Protein AF-A0A7J7LZJ9-F1 (afdb_monomer)

Foldseek 3Di:
DDDDDDDDDDDDDDDDDPPPPPVLVVVVVLPPDPPAPEDEDAEEEDDDDDDDDDDDDDDDDPPPDPADPVNLVVVPFDSYKYWYQWYDEQLAIAGACVSCVVPPFHFQKKKFKDWDFDAVDPPRPDTDTDIDIKIWGFHIWMWTHSPVDIFIKTQTFIWDPPDDVGQWDADPVVRWIKGQHVRTDDPPDSPPDRMDTPNRIFIWGWAADPVHRRMTTTHGDDRNPPPPVVQWPWFFAAQVQDTDDAWDKHFIWTQHDHPPDDDADVPPRVVVCVVQDVSHPNTGTPQWIWTAHNSRDIDTPGGVDQWDADPNDIDHPD

InterPro domains:
  IPR025312 Domain of unknown function DUF4216 [PF13952] (142-218)
  IPR042099 ANL, N-terminal domain [G3DSA:3.40.50.12780] (200-305)

Sequence (318 aa):
MVFSRGSKDTTVDAHIENPNEPFITQHDDVLRPRTIDLVDDTFGYMQPEGHNKGTQEDGPYFDNSGMSTVKKLVDGPSFKATSYKAYRVNGFFFCTEDSESSKITKNSGVKMKVMTNFVASARDQNPREAEIIYYGVAKEIIELDYYDFHQTVFYCDWVRVKDKVNGCTFDVEAYLTFVNLEKLMRNSKVDDEPYCLASQASQVLYCQDPTRTDWSVVIDAPKRLDKDIDAVLLIIVDEKGNEIEGECSGYLCIKYSWPGTFHTLYGDHERYDTTYFKPFPGYYFSSDGYSRDKDGYYWLTGRVEDVINVSGHRIGTT

Organism: NCBI:txid39325

pLDDT: mean 71.83, std 21.87, range [20.14, 95.69]

Solvent-accessible surface area (backbone atoms only — not comparable to full-atom values): 19310 Å² total; per-residue (Å²): 137,90,82,86,88,88,87,84,84,89,87,90,81,92,75,84,82,69,92,82,63,74,60,61,66,51,51,51,59,70,73,41,87,77,74,56,61,69,48,86,42,78,67,45,74,65,76,77,88,69,79,85,78,88,77,90,87,84,81,92,72,81,83,83,68,97,65,52,70,69,57,47,62,71,74,43,58,52,71,46,36,40,37,32,45,25,39,36,38,90,22,32,68,38,29,18,45,75,79,33,70,91,49,91,72,65,44,19,28,34,32,39,78,44,83,42,72,46,49,95,41,102,82,48,89,70,62,41,79,44,81,46,76,46,47,30,36,27,60,42,34,40,36,36,33,51,88,86,52,74,50,49,33,30,38,33,50,33,40,31,80,80,62,101,83,50,20,54,53,74,43,81,90,79,72,41,43,34,35,18,83,86,39,46,54,63,81,83,43,92,85,49,77,44,66,43,51,44,91,60,46,41,46,26,33,74,45,71,34,91,90,42,80,69,31,19,38,59,39,77,51,75,70,44,70,63,87,62,56,70,47,54,40,73,44,40,20,49,100,86,55,49,77,61,76,74,59,43,72,32,39,34,28,32,61,47,82,46,97,85,62,82,92,62,42,91,98,37,52,66,58,38,45,55,68,30,29,60,84,35,78,81,27,43,47,73,56,30,29,32,32,30,42,87,87,70,50,76,41,81,74,43,59,75,52,76,48,47,74,58,98,84,43,81,41,67,81,118

Secondary structure (DSSP, 8-state):
------------------TT-TTHHHHHHHHS-S--EEEEES-EEPPP--------------------HHHHHHH---SEEEEESEEEETTEEEE-TGGGTT-SS---EEEEEEEEEE-SSTT---PEEEEEEEEEEEEEEEEEE-SS-EEEEEEEEEBP-SSSS-SEEEETTTTEEEE-TTSBPPTTSTT---EEEGGGEEEEEEEEETTEEEEEEEEEPP-PPTTTGGGS-EEEE-TTS-B--SSEEEEEEE-S--TT-----TT-HHHHHHHHTSSSTTSEEEEEEEEE-TT--EEEEEESSSEEEETTEEEE--

Nearest PDB structures (foldseek):
  5jrh-assembly1_A  TM=9.806E-01  e=2.511E-09  Salmonella enterica subsp. enterica serovar Typhimurium str. LT2
  2p2b-assembly2_B  TM=9.768E-01  e=2.377E-09  Salmonella enterica subsp. e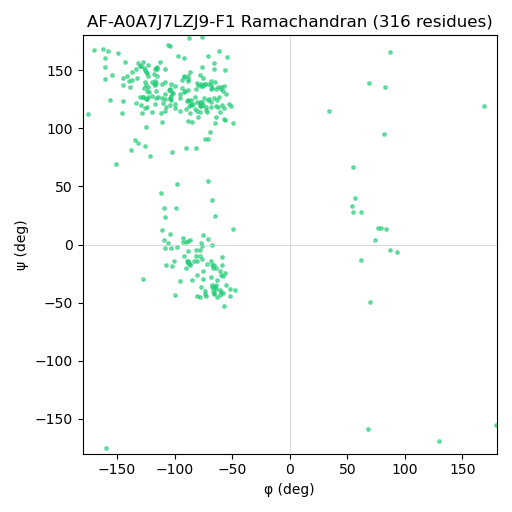nterica serovar Typhimurium
  2p2j-assembly1_A  TM=9.687E-01  e=2.511E-09  Salmonella enterica subsp. enterica serovar Typhimurium
  1pg3-assembly2_B  TM=9.770E-01  e=3.302E-09  Salmonella enterica
  2p20-assembly1_A  TM=9.656E-01  e=3.488E-09  Salmonella enterica subsp. enterica serovar Typhimurium

Structure (mmCIF, N/CA/C/O backbone):
data_AF-A0A7J7LZJ9-F1
#
_entry.id   AF-A0A7J7LZJ9-F1
#
loop_
_atom_site.group_PDB
_atom_site.id
_atom_site.type_symbol
_atom_site.label_atom_id
_atom_site.label_alt_id
_atom_site.label_comp_id
_atom_site.label_asym_id
_atom_site.label_entity_id
_atom_site.label_seq_id
_atom_site.pdbx_PDB_ins_code
_atom_site.Cartn_x
_atom_site.Cartn_y
_atom_site.Cartn_z
_atom_site.occupancy
_atom_site.B_iso_or_equiv
_atom_site.auth_seq_id
_atom_site.auth_comp_id
_atom_site.auth_asym_id
_atom_site.auth_atom_id
_atom_site.pdbx_PDB_model_num
ATOM 1 N N . MET A 1 1 ? 17.829 6.546 -40.558 1.00 22.25 1 MET A N 1
ATOM 2 C CA . MET A 1 1 ? 18.386 7.854 -40.973 1.00 22.25 1 MET A CA 1
ATOM 3 C C . MET A 1 1 ? 18.841 8.560 -39.704 1.00 22.25 1 MET A C 1
ATOM 5 O O . MET A 1 1 ? 18.003 8.811 -38.851 1.00 22.25 1 MET A O 1
ATOM 9 N N . VAL A 1 2 ? 20.149 8.756 -39.521 1.00 21.03 2 VAL A N 1
ATOM 10 C CA . VAL A 1 2 ? 20.722 9.435 -38.343 1.00 21.03 2 VAL A CA 1
ATOM 11 C C . VAL A 1 2 ? 20.612 10.944 -38.530 1.00 21.03 2 VAL A C 1
ATOM 13 O O . VAL A 1 2 ? 20.956 11.439 -39.599 1.00 21.03 2 VAL A O 1
ATOM 16 N N . PHE A 1 3 ? 20.254 11.665 -37.467 1.00 20.14 3 PHE A N 1
ATOM 17 C CA . PHE A 1 3 ? 20.758 13.017 -37.241 1.00 20.14 3 PHE A CA 1
ATOM 18 C C . PHE A 1 3 ? 21.208 13.157 -35.788 1.00 20.14 3 PHE A C 1
ATOM 20 O O . PHE A 1 3 ? 20.434 12.955 -34.857 1.00 20.14 3 PHE A O 1
ATOM 27 N N . SER A 1 4 ? 22.481 13.509 -35.623 1.00 23.80 4 SER A N 1
ATOM 28 C CA . SER A 1 4 ? 23.063 14.047 -34.400 1.00 23.80 4 SER A CA 1
ATOM 29 C C . SER A 1 4 ? 23.119 15.577 -34.491 1.00 23.80 4 SER A C 1
ATOM 31 O O . SER A 1 4 ? 23.105 16.153 -35.582 1.00 23.80 4 SER A O 1
ATOM 33 N N . ARG A 1 5 ? 23.267 16.248 -33.345 1.00 22.95 5 ARG A N 1
ATOM 34 C CA . ARG A 1 5 ? 23.872 17.585 -33.270 1.00 22.95 5 ARG A CA 1
ATOM 35 C C . ARG A 1 5 ? 24.964 17.521 -32.205 1.00 22.95 5 ARG A C 1
ATOM 37 O O . ARG A 1 5 ? 24.672 17.243 -31.049 1.00 22.95 5 ARG A O 1
ATOM 44 N N . GLY A 1 6 ? 26.219 17.666 -32.630 1.00 24.19 6 GLY A N 1
ATOM 45 C CA . GLY A 1 6 ? 27.401 17.399 -31.809 1.00 24.19 6 GLY A CA 1
ATOM 46 C C . GLY A 1 6 ? 28.133 18.634 -31.283 1.00 24.19 6 GLY A C 1
ATOM 47 O O . GLY A 1 6 ? 27.870 19.759 -31.702 1.00 24.19 6 GLY A O 1
ATOM 48 N N . SER A 1 7 ? 29.084 18.358 -30.384 1.00 24.98 7 SER A N 1
ATOM 49 C CA . SER A 1 7 ? 30.377 19.028 -30.122 1.00 24.98 7 SER A CA 1
ATOM 50 C C . SER A 1 7 ? 30.889 18.443 -28.791 1.00 24.98 7 SER A C 1
ATOM 52 O O . SER A 1 7 ? 30.190 18.595 -27.799 1.00 24.98 7 SER A O 1
ATOM 54 N N . LYS A 1 8 ? 32.032 17.767 -28.629 1.00 27.67 8 LYS A N 1
ATOM 55 C CA . LYS A 1 8 ? 33.282 17.612 -29.393 1.00 27.67 8 LYS A CA 1
ATOM 56 C C . LYS A 1 8 ? 34.013 16.334 -28.915 1.00 27.67 8 LYS A C 1
ATOM 58 O O . LYS A 1 8 ? 33.788 15.897 -27.793 1.00 27.67 8 LYS A O 1
ATOM 63 N N . ASP A 1 9 ? 34.916 15.857 -29.775 1.00 26.84 9 ASP A N 1
ATOM 64 C CA . ASP A 1 9 ? 36.075 14.970 -29.546 1.00 26.84 9 ASP A CA 1
ATOM 65 C C . ASP A 1 9 ? 35.884 13.433 -29.455 1.00 26.84 9 ASP A C 1
ATOM 67 O O . ASP A 1 9 ? 35.607 12.858 -28.410 1.00 26.84 9 ASP A O 1
ATOM 71 N N . THR A 1 10 ? 36.096 12.803 -30.631 1.00 27.39 10 THR A N 1
ATOM 72 C CA . THR A 1 10 ? 36.963 11.629 -30.948 1.00 27.39 10 THR A CA 1
ATOM 73 C C . THR A 1 10 ? 37.113 10.535 -29.883 1.00 27.39 10 THR A C 1
ATOM 75 O O . THR A 1 10 ? 37.709 10.785 -28.847 1.00 27.39 10 THR A O 1
ATOM 78 N N . THR A 1 11 ? 36.648 9.299 -30.091 1.00 25.00 11 THR A N 1
ATOM 79 C CA . THR A 1 11 ? 37.151 8.275 -31.046 1.00 25.00 11 THR A CA 1
ATOM 80 C C . THR A 1 11 ? 36.080 7.212 -31.328 1.00 25.00 11 THR A C 1
ATOM 82 O O . THR A 1 11 ? 35.220 6.954 -30.492 1.00 25.00 11 THR A O 1
ATOM 85 N N . VAL A 1 12 ? 36.150 6.599 -32.512 1.00 25.89 12 VAL A N 1
ATOM 86 C CA . VAL A 1 12 ? 35.221 5.581 -33.029 1.00 25.89 12 VAL A CA 1
ATOM 87 C C . VAL A 1 12 ? 35.789 4.195 -32.734 1.00 25.89 12 VAL A C 1
ATOM 89 O O . VAL A 1 12 ? 36.920 3.939 -33.133 1.00 25.89 12 VAL A O 1
ATOM 92 N N . ASP A 1 13 ? 34.998 3.305 -32.137 1.00 24.34 13 ASP A N 1
ATOM 93 C CA . ASP A 1 13 ? 35.193 1.859 -32.265 1.00 24.34 13 ASP A CA 1
ATOM 94 C C . ASP A 1 13 ? 33.901 1.233 -32.790 1.00 24.34 13 ASP A C 1
ATOM 96 O O . ASP A 1 13 ? 32.807 1.449 -32.265 1.00 24.34 13 ASP A O 1
ATOM 100 N N . ALA A 1 14 ? 34.041 0.503 -33.895 1.00 28.38 14 ALA A N 1
ATOM 101 C CA . ALA A 1 14 ? 32.970 -0.216 -34.558 1.00 28.38 14 ALA A CA 1
ATOM 102 C C . ALA A 1 14 ? 32.682 -1.515 -33.799 1.00 28.38 14 ALA A C 1
ATOM 104 O O . ALA A 1 14 ? 33.560 -2.374 -33.674 1.00 28.38 14 ALA A O 1
ATOM 105 N N . HIS A 1 15 ? 31.443 -1.699 -33.346 1.00 26.98 15 HIS A N 1
ATOM 106 C CA . HIS A 1 15 ? 30.963 -3.007 -32.920 1.00 26.98 15 HIS A CA 1
ATOM 107 C C . HIS A 1 15 ? 29.693 -3.404 -33.660 1.00 26.98 15 HIS A C 1
ATOM 109 O O . HIS A 1 15 ? 28.821 -2.593 -33.951 1.00 26.98 15 HIS A O 1
ATOM 115 N N . ILE A 1 16 ? 29.719 -4.676 -34.048 1.00 27.19 16 ILE A N 1
ATOM 116 C CA . ILE A 1 16 ? 28.844 -5.371 -34.979 1.00 27.19 16 ILE A CA 1
ATOM 117 C C . ILE A 1 16 ? 27.405 -5.286 -34.470 1.00 27.19 16 ILE A C 1
ATOM 119 O O . ILE A 1 16 ? 27.114 -5.762 -33.375 1.00 27.19 16 ILE A O 1
ATOM 123 N N . GLU A 1 17 ? 26.520 -4.691 -35.273 1.00 30.53 17 GLU A N 1
ATOM 124 C CA . GLU A 1 17 ? 25.074 -4.745 -35.056 1.00 30.53 17 GLU A CA 1
ATOM 125 C C . GLU A 1 17 ? 24.637 -6.214 -35.008 1.00 30.53 17 GLU A C 1
ATOM 127 O O . GLU A 1 17 ? 24.803 -6.965 -35.972 1.00 30.53 17 GLU A O 1
ATOM 132 N N . ASN A 1 18 ? 24.103 -6.631 -33.861 1.00 34.25 18 ASN A N 1
ATOM 133 C CA . ASN A 1 18 ? 23.426 -7.909 -33.716 1.00 34.25 18 ASN A CA 1
ATOM 134 C C . ASN A 1 18 ? 22.062 -7.798 -34.434 1.00 34.25 18 ASN A C 1
ATOM 136 O O . ASN A 1 18 ? 21.230 -7.003 -34.000 1.00 34.25 18 ASN A O 1
ATOM 140 N N . PRO A 1 19 ? 21.782 -8.551 -35.515 1.00 34.66 19 PRO A N 1
ATOM 141 C CA . PRO A 1 19 ? 20.580 -8.352 -36.340 1.00 34.66 19 PRO A CA 1
ATOM 142 C C . PRO A 1 19 ? 19.254 -8.772 -35.678 1.00 34.66 19 PRO A C 1
ATOM 144 O O . PRO A 1 19 ? 18.215 -8.762 -36.333 1.00 34.66 19 PRO A O 1
ATOM 147 N N . ASN A 1 20 ? 19.280 -9.177 -34.405 1.00 36.97 20 ASN A N 1
ATOM 148 C CA . ASN A 1 20 ? 18.157 -9.805 -33.707 1.00 36.97 20 ASN A CA 1
ATOM 149 C C . ASN A 1 20 ? 17.421 -8.885 -32.717 1.00 36.97 20 ASN A C 1
ATOM 151 O O . ASN A 1 20 ? 16.541 -9.363 -32.007 1.00 36.97 20 ASN A O 1
ATOM 155 N N . GLU A 1 21 ? 17.711 -7.582 -32.687 1.00 44.31 21 GLU A N 1
ATOM 156 C CA . GLU A 1 21 ? 17.043 -6.632 -31.777 1.00 44.31 21 GLU A CA 1
ATOM 157 C C . GLU A 1 21 ? 16.122 -5.593 -32.468 1.00 44.31 21 GLU A C 1
ATOM 159 O O . GLU A 1 21 ? 16.150 -4.417 -32.110 1.00 44.31 21 GLU A O 1
ATOM 164 N N . PRO A 1 22 ? 15.265 -5.949 -33.451 1.00 35.78 22 PRO A N 1
ATOM 165 C CA . PRO A 1 22 ? 14.384 -4.966 -34.088 1.00 35.78 22 PRO A CA 1
ATOM 166 C C . PRO A 1 22 ? 13.148 -4.582 -33.249 1.00 35.78 22 PRO A C 1
ATOM 168 O O . PRO A 1 22 ? 12.448 -3.643 -33.618 1.00 35.78 22 PRO A O 1
ATOM 171 N N . PHE A 1 23 ? 12.858 -5.280 -32.143 1.00 38.12 23 PHE A N 1
ATOM 172 C CA . PHE A 1 23 ? 11.576 -5.146 -31.431 1.00 38.12 23 PHE A CA 1
ATOM 173 C C . PHE A 1 23 ? 11.596 -4.157 -30.257 1.00 38.12 23 PHE A C 1
ATOM 175 O O . PHE A 1 23 ? 10.589 -3.502 -30.003 1.00 38.12 23 PHE A O 1
ATOM 182 N N . ILE A 1 24 ? 12.731 -3.999 -29.568 1.00 36.62 24 ILE A N 1
ATOM 183 C CA . ILE A 1 24 ? 12.820 -3.141 -28.372 1.00 36.62 24 ILE A CA 1
ATOM 184 C C . ILE A 1 24 ? 12.772 -1.665 -28.771 1.00 36.62 24 ILE A C 1
ATOM 186 O O . ILE A 1 24 ? 11.990 -0.902 -28.219 1.00 36.62 24 ILE A O 1
ATOM 190 N N . THR A 1 25 ? 13.513 -1.272 -29.809 1.00 38.34 25 THR A N 1
ATOM 191 C CA . THR A 1 25 ? 13.520 0.106 -30.325 1.00 38.34 25 THR A CA 1
ATOM 192 C C . THR A 1 25 ? 12.152 0.538 -30.864 1.00 38.34 25 THR A C 1
ATOM 194 O O . THR A 1 25 ? 11.807 1.711 -30.780 1.00 38.34 25 THR A O 1
ATOM 197 N N . GLN A 1 26 ? 11.362 -0.404 -31.397 1.00 40.25 26 GLN A N 1
ATOM 198 C CA . GLN A 1 26 ? 9.985 -0.150 -31.836 1.00 40.25 26 GLN A CA 1
ATOM 199 C C . GLN A 1 26 ? 9.021 0.008 -30.654 1.00 40.25 26 GLN A C 1
ATOM 201 O O . GLN A 1 26 ? 8.176 0.896 -30.697 1.00 40.25 26 GLN A O 1
ATOM 206 N N . HIS A 1 27 ? 9.162 -0.797 -29.597 1.00 40.38 27 HIS A N 1
ATOM 207 C CA . HIS A 1 27 ? 8.361 -0.672 -28.374 1.00 40.38 27 HIS A CA 1
ATOM 208 C C . HIS A 1 27 ? 8.661 0.643 -27.633 1.00 40.38 27 HIS A C 1
ATOM 210 O O . HIS A 1 27 ? 7.743 1.368 -27.254 1.00 40.38 27 HIS A O 1
ATOM 216 N N . ASP A 1 28 ? 9.941 1.013 -27.539 1.00 42.19 28 ASP A N 1
ATOM 217 C CA . ASP A 1 28 ? 10.402 2.304 -27.020 1.00 42.19 28 ASP A CA 1
ATOM 218 C C . ASP A 1 28 ? 9.811 3.485 -27.800 1.00 42.19 28 ASP A C 1
ATOM 220 O O . ASP A 1 28 ? 9.415 4.479 -27.204 1.00 42.19 28 ASP A O 1
ATOM 224 N N . ASP A 1 29 ? 9.734 3.407 -29.131 1.00 45.03 29 ASP A N 1
ATOM 225 C CA . ASP A 1 29 ? 9.182 4.483 -29.964 1.00 45.03 29 ASP A CA 1
ATOM 226 C C . ASP A 1 29 ? 7.641 4.570 -29.914 1.00 45.03 29 ASP A C 1
ATOM 228 O O . ASP A 1 29 ? 7.098 5.645 -30.173 1.00 45.03 29 ASP A O 1
ATOM 232 N N . VAL A 1 30 ? 6.946 3.480 -29.559 1.00 43.09 30 VAL A N 1
ATOM 233 C CA . VAL A 1 30 ? 5.492 3.450 -29.290 1.00 43.09 30 VAL A CA 1
ATOM 234 C C . VAL A 1 30 ? 5.168 4.025 -27.906 1.00 43.09 30 VAL A C 1
ATOM 236 O O . VAL A 1 30 ? 4.166 4.720 -27.755 1.00 43.09 30 VAL A O 1
ATOM 239 N N . LEU A 1 31 ? 6.021 3.775 -26.908 1.00 42.84 31 LEU A N 1
ATOM 240 C CA . LEU A 1 31 ? 5.866 4.303 -25.546 1.00 42.84 31 LEU A CA 1
ATOM 241 C C . LEU A 1 31 ? 6.484 5.698 -25.359 1.00 42.84 31 LEU A C 1
ATOM 243 O O . LEU A 1 31 ? 6.142 6.408 -24.412 1.00 42.84 31 LEU A O 1
ATOM 247 N N . ARG A 1 32 ? 7.368 6.138 -26.264 1.00 42.34 32 ARG A N 1
ATOM 248 C CA . ARG A 1 32 ? 7.861 7.520 -26.297 1.00 42.34 32 ARG A CA 1
ATOM 249 C C . ARG A 1 32 ? 6.748 8.464 -26.750 1.00 42.34 32 ARG A C 1
ATOM 251 O O . ARG A 1 32 ? 6.056 8.188 -27.729 1.00 42.34 32 ARG A O 1
ATOM 258 N N . PRO A 1 33 ? 6.614 9.639 -26.116 1.00 35.81 33 PRO A N 1
ATOM 259 C CA . PRO A 1 33 ? 5.505 10.546 -26.360 1.00 35.81 33 PRO A CA 1
ATOM 260 C C . PRO A 1 33 ? 5.634 11.197 -27.742 1.00 35.81 33 PRO A C 1
ATOM 262 O O . PRO A 1 33 ? 6.227 12.264 -27.907 1.00 35.81 33 PRO A O 1
ATOM 265 N N . ARG A 1 34 ? 5.040 10.575 -28.761 1.00 35.69 34 ARG A N 1
ATOM 266 C CA . ARG A 1 34 ? 4.575 11.275 -29.961 1.00 35.69 34 ARG A CA 1
ATOM 267 C C . ARG A 1 34 ? 3.068 11.431 -29.844 1.00 35.69 34 ARG A C 1
ATOM 269 O O . ARG A 1 34 ? 2.302 10.672 -30.414 1.00 35.69 34 ARG A O 1
ATOM 276 N N . THR A 1 35 ? 2.703 12.432 -29.045 1.00 37.81 35 THR A N 1
ATOM 277 C CA . THR A 1 35 ? 1.339 12.929 -28.832 1.00 37.81 35 THR A CA 1
ATOM 278 C C . THR A 1 35 ? 0.359 11.836 -28.402 1.00 37.81 35 THR A C 1
ATOM 280 O O . THR A 1 35 ? -0.564 11.489 -29.130 1.00 37.81 35 THR A O 1
ATOM 283 N N . ILE A 1 36 ? 0.581 11.298 -27.201 1.00 40.97 36 ILE A N 1
ATOM 284 C CA . ILE A 1 36 ? -0.439 10.540 -26.473 1.00 40.97 36 ILE A CA 1
ATOM 285 C C . ILE A 1 36 ? -1.421 11.564 -25.896 1.00 40.97 36 ILE A C 1
ATOM 287 O O . ILE A 1 36 ? -1.009 12.462 -25.156 1.00 40.97 36 ILE A O 1
ATOM 291 N N . ASP A 1 37 ? -2.703 11.442 -26.236 1.00 40.47 37 ASP A N 1
ATOM 292 C CA . ASP A 1 37 ? -3.765 12.203 -25.576 1.00 40.47 37 ASP A CA 1
ATOM 293 C C . ASP A 1 37 ? -3.987 11.599 -24.184 1.00 40.47 37 ASP A C 1
ATOM 295 O O . ASP A 1 37 ? -4.746 10.644 -24.019 1.00 40.47 37 ASP A O 1
ATOM 299 N N . LEU A 1 38 ? -3.266 12.125 -23.192 1.00 39.78 38 LEU A N 1
ATOM 300 C CA . LEU A 1 38 ? -3.391 11.707 -21.799 1.00 39.78 38 LEU A CA 1
ATOM 301 C C . LEU A 1 38 ? -4.670 12.286 -21.195 1.00 39.78 38 LEU A C 1
ATOM 303 O O . LEU A 1 38 ? -4.835 13.505 -21.095 1.00 39.78 38 LEU A O 1
ATOM 307 N N . VAL A 1 39 ? -5.554 11.400 -20.749 1.00 49.38 39 VAL A N 1
ATOM 308 C CA . VAL A 1 39 ? -6.654 11.752 -19.850 1.00 49.38 39 VAL A CA 1
ATOM 309 C C . VAL A 1 39 ? -6.179 11.452 -18.427 1.00 49.38 39 VAL A C 1
ATOM 311 O O . VAL A 1 39 ? -5.868 10.307 -18.106 1.00 49.38 39 VAL A O 1
ATOM 314 N N . ASP A 1 40 ? -6.049 12.494 -17.600 1.00 44.50 40 ASP A N 1
ATOM 315 C CA . ASP A 1 40 ? -5.670 12.376 -16.184 1.00 44.50 40 ASP A CA 1
ATOM 316 C C . ASP A 1 40 ? -6.909 11.958 -15.391 1.00 44.50 40 ASP A C 1
ATOM 318 O O . ASP A 1 40 ? -7.853 12.742 -15.252 1.00 44.50 40 ASP A O 1
ATOM 322 N N . ASP A 1 41 ? -6.911 10.718 -14.904 1.00 50.41 41 ASP A N 1
ATOM 323 C CA . ASP A 1 41 ? -7.962 10.196 -14.043 1.00 50.41 41 ASP A CA 1
ATOM 324 C C . ASP A 1 41 ? -7.373 9.859 -12.669 1.00 50.41 41 ASP A C 1
ATOM 326 O O . ASP A 1 41 ? -6.305 9.250 -12.531 1.00 50.41 41 ASP A O 1
ATOM 330 N N . THR A 1 42 ? -8.041 10.303 -11.607 1.00 56.06 42 THR A N 1
ATOM 331 C CA . THR A 1 42 ? -7.445 10.305 -10.262 1.00 56.06 42 THR A CA 1
ATOM 332 C C . THR A 1 42 ? -7.307 8.910 -9.648 1.00 56.06 42 THR A C 1
ATOM 334 O O . THR A 1 42 ? -6.550 8.753 -8.688 1.00 56.06 42 THR A O 1
ATOM 337 N N . PHE A 1 43 ? -8.003 7.897 -10.177 1.00 50.91 43 PHE A N 1
ATOM 338 C CA . PHE A 1 43 ? -8.041 6.564 -9.576 1.00 50.91 43 PHE A CA 1
ATOM 339 C C . PHE A 1 43 ? -8.379 5.456 -10.587 1.00 50.91 43 PHE A C 1
ATOM 341 O O . PHE A 1 43 ? -9.435 5.496 -11.212 1.00 50.91 43 PHE A O 1
ATOM 348 N N . GLY A 1 44 ? -7.518 4.438 -10.704 1.00 52.94 44 GLY A N 1
ATOM 349 C CA . GLY A 1 44 ? -7.733 3.266 -11.567 1.00 52.94 44 GLY A CA 1
ATOM 350 C C . GLY A 1 44 ? -7.884 1.948 -10.795 1.00 52.94 44 GLY A C 1
ATOM 351 O O . GLY A 1 44 ? -7.363 1.789 -9.685 1.00 52.94 44 GLY A O 1
ATOM 352 N N . TYR A 1 45 ? -8.607 0.982 -11.371 1.00 57.94 45 TYR A N 1
ATOM 353 C CA . TYR A 1 45 ? -8.881 -0.318 -10.746 1.00 57.94 45 TYR A CA 1
ATOM 354 C C . TYR A 1 45 ? -8.921 -1.457 -11.782 1.00 57.94 45 TYR A C 1
ATOM 356 O O . TYR A 1 45 ? -9.760 -1.433 -12.682 1.00 57.94 45 TYR A O 1
ATOM 364 N N . MET A 1 46 ? -8.090 -2.495 -11.615 1.00 50.88 46 MET A N 1
ATOM 365 C CA . MET A 1 46 ? -8.144 -3.705 -12.454 1.00 50.88 46 MET A CA 1
ATOM 366 C C . MET A 1 46 ? -9.205 -4.682 -11.928 1.00 50.88 46 MET A C 1
ATOM 368 O O . MET A 1 46 ? -9.117 -5.152 -10.794 1.00 50.88 46 MET A O 1
ATOM 372 N N . GLN A 1 47 ? -10.211 -5.034 -12.734 1.00 45.81 47 GLN A N 1
ATOM 373 C CA . GLN A 1 47 ? -11.169 -6.075 -12.346 1.00 45.81 47 GLN A CA 1
ATOM 374 C C . GLN A 1 47 ? -10.558 -7.479 -12.507 1.00 45.81 47 GLN A C 1
ATOM 376 O O . GLN A 1 47 ? -9.948 -7.738 -13.540 1.00 45.81 47 GLN A O 1
ATOM 381 N N . PRO A 1 48 ? -10.744 -8.406 -11.543 1.00 38.59 48 PRO A N 1
ATOM 382 C CA . PRO A 1 48 ? -10.398 -9.809 -11.752 1.00 38.59 48 PRO A CA 1
ATOM 383 C C . PRO A 1 48 ? -11.204 -10.352 -12.931 1.00 38.59 48 PRO A C 1
ATOM 385 O O . PRO A 1 48 ? -12.414 -10.118 -12.985 1.00 38.59 48 PRO A O 1
ATOM 388 N N . GLU A 1 49 ? -10.559 -11.065 -13.855 1.00 35.94 49 GLU A N 1
ATOM 389 C CA . GLU A 1 49 ? -11.242 -11.672 -14.998 1.00 35.94 49 GLU A CA 1
ATOM 390 C C . GLU A 1 49 ? -12.380 -12.586 -14.517 1.00 35.94 49 GLU A C 1
ATOM 392 O O . GLU A 1 49 ? -12.174 -13.667 -13.956 1.00 35.94 49 GLU A O 1
ATOM 397 N N . GLY A 1 50 ? -13.613 -12.120 -14.707 1.00 28.27 50 GLY A N 1
ATOM 398 C CA . GLY A 1 50 ? -14.806 -12.902 -14.447 1.00 28.27 50 GLY A CA 1
ATOM 399 C C . GLY A 1 50 ? -14.916 -14.013 -15.481 1.00 28.27 50 GLY A C 1
ATOM 400 O O . GLY A 1 50 ? -14.951 -13.756 -16.681 1.00 28.27 50 GLY A O 1
ATOM 401 N N . HIS A 1 51 ? -15.019 -15.256 -15.013 1.00 30.83 51 HIS A N 1
ATOM 402 C CA . HIS A 1 51 ? -15.503 -16.360 -15.835 1.00 30.83 51 HIS A CA 1
ATOM 403 C C . HIS A 1 51 ? -16.836 -15.956 -16.479 1.00 30.83 51 HIS A C 1
ATOM 405 O O . HIS A 1 51 ? -17.807 -15.684 -15.769 1.00 30.83 51 HIS A O 1
ATOM 411 N N . ASN A 1 52 ? -16.873 -15.938 -17.814 1.00 29.06 52 ASN A N 1
ATOM 412 C CA . ASN A 1 52 ? -18.074 -15.699 -18.610 1.00 29.06 52 ASN A CA 1
ATOM 413 C C . ASN A 1 52 ? -19.226 -16.598 -18.127 1.00 29.06 52 ASN A C 1
ATOM 415 O O . ASN A 1 52 ? -19.258 -17.798 -18.407 1.00 29.06 52 ASN A O 1
ATOM 419 N N . LYS A 1 53 ? -20.194 -16.018 -17.409 1.00 29.59 53 LYS A N 1
ATOM 420 C CA . LYS A 1 53 ? -21.514 -16.623 -17.220 1.00 29.59 53 LYS A CA 1
ATOM 421 C C . LYS A 1 53 ? -22.328 -16.319 -18.470 1.00 29.59 53 LYS A C 1
ATOM 423 O O . LYS A 1 53 ? -22.595 -15.163 -18.773 1.00 29.59 53 LYS A O 1
ATOM 428 N N . GLY A 1 54 ? -22.678 -17.372 -19.201 1.00 33.47 54 GLY A N 1
ATOM 429 C CA . GLY A 1 54 ? -23.490 -17.269 -20.402 1.00 33.47 54 GLY A CA 1
ATOM 430 C C . GLY A 1 54 ? -24.908 -16.781 -20.120 1.00 33.47 54 GLY A C 1
ATOM 431 O O . GLY A 1 54 ? -25.557 -17.252 -19.188 1.00 33.47 54 GLY A O 1
ATOM 432 N N . THR A 1 55 ? -25.389 -15.915 -21.008 1.00 29.02 55 THR A N 1
ATOM 433 C CA . THR A 1 55 ? -26.798 -15.778 -21.392 1.00 29.02 55 THR A CA 1
ATOM 434 C C . THR A 1 55 ? -26.861 -15.401 -22.878 1.00 29.02 55 THR A C 1
ATOM 436 O O . THR A 1 55 ? -26.398 -14.339 -23.278 1.00 29.02 55 THR A O 1
ATOM 439 N N . GLN A 1 56 ? -27.393 -16.336 -23.667 1.00 30.64 56 GLN A N 1
ATOM 440 C CA . GLN A 1 56 ? -28.012 -16.218 -25.003 1.00 30.64 56 GLN A CA 1
ATOM 441 C C . GLN A 1 56 ? -29.186 -15.195 -24.930 1.00 30.64 56 GLN A C 1
ATOM 443 O O . GLN A 1 56 ? -29.771 -15.093 -23.856 1.00 30.64 56 GLN A O 1
ATOM 448 N N . GLU A 1 57 ? -29.638 -14.402 -25.912 1.00 33.56 57 GLU A N 1
ATOM 449 C CA . GLU A 1 57 ? -29.580 -14.328 -27.385 1.00 33.56 57 GLU A CA 1
ATOM 450 C C . GLU A 1 57 ? -29.763 -12.853 -27.814 1.00 33.56 57 GLU A C 1
ATOM 452 O O . GLU A 1 57 ? -30.540 -12.156 -27.173 1.00 33.56 57 GLU A O 1
ATOM 457 N N . ASP A 1 58 ? -29.103 -12.404 -28.895 1.00 30.64 58 ASP A N 1
ATOM 458 C CA . ASP A 1 58 ? -29.698 -11.542 -29.941 1.00 30.64 58 ASP A CA 1
ATOM 459 C C . ASP A 1 58 ? -28.710 -11.304 -31.114 1.00 30.64 58 ASP A C 1
ATOM 461 O O . ASP A 1 58 ? -27.702 -10.618 -30.974 1.00 30.64 58 ASP A O 1
ATOM 465 N N . GLY A 1 59 ? -29.043 -11.850 -32.296 1.00 28.36 59 GLY A N 1
ATOM 466 C CA . GLY A 1 59 ? -28.587 -11.404 -33.631 1.00 28.36 59 GLY A CA 1
ATOM 467 C C . GLY A 1 59 ? -27.205 -11.870 -34.150 1.00 28.36 59 GLY A C 1
ATOM 468 O O . GLY A 1 59 ? -26.210 -11.781 -33.436 1.00 28.36 59 GLY A O 1
ATOM 469 N N . PRO A 1 60 ? -27.076 -12.303 -35.428 1.00 34.25 60 PRO A N 1
ATOM 470 C CA . PRO A 1 60 ? -25.787 -12.662 -36.009 1.00 34.25 60 PRO A CA 1
ATOM 471 C C . PRO A 1 60 ? -25.063 -11.391 -36.470 1.00 34.25 60 PRO A C 1
ATOM 473 O O . PRO A 1 60 ? -25.119 -11.016 -37.642 1.00 34.25 60 PRO A O 1
ATOM 476 N N . TYR A 1 61 ? -24.382 -10.708 -35.552 1.00 32.16 61 TYR A N 1
ATOM 477 C CA . TYR A 1 61 ? -23.325 -9.787 -35.954 1.00 32.16 61 TYR A CA 1
ATOM 478 C C . TYR A 1 61 ? -22.091 -10.615 -36.303 1.00 32.16 61 TYR A C 1
ATOM 480 O O . TYR A 1 61 ? -21.523 -11.309 -35.465 1.00 32.16 61 TYR A O 1
ATOM 488 N N . PHE A 1 62 ? -21.719 -10.583 -37.580 1.00 32.66 62 PHE A N 1
ATOM 489 C CA . PHE A 1 62 ? -20.471 -11.146 -38.071 1.00 32.66 62 PHE A CA 1
ATOM 490 C C . PHE A 1 62 ? -19.294 -10.493 -37.330 1.00 32.66 62 PHE A C 1
ATOM 492 O O . PHE A 1 62 ? -18.981 -9.327 -37.569 1.00 32.66 62 PHE A O 1
ATOM 499 N N . ASP A 1 63 ? -18.658 -11.255 -36.439 1.00 40.31 63 ASP A N 1
ATOM 500 C CA . ASP A 1 63 ? -17.349 -10.949 -35.866 1.00 40.31 63 ASP A CA 1
ATOM 501 C C . ASP A 1 63 ? -16.309 -10.986 -36.992 1.00 40.31 63 ASP A C 1
ATOM 503 O O . ASP A 1 63 ? -15.967 -12.041 -37.528 1.00 40.31 63 ASP A O 1
ATOM 507 N N . ASN A 1 64 ? -15.881 -9.799 -37.414 1.00 40.19 64 ASN A N 1
ATOM 508 C CA . ASN A 1 64 ? -14.999 -9.599 -38.557 1.00 40.19 64 ASN A CA 1
ATOM 509 C C . ASN A 1 64 ? -13.590 -9.153 -38.130 1.00 40.19 64 ASN A C 1
ATOM 511 O O . ASN A 1 64 ? -12.912 -8.453 -38.882 1.00 40.19 64 ASN A O 1
ATOM 515 N N . SER A 1 65 ? -13.106 -9.586 -36.960 1.00 51.50 65 SER A N 1
ATOM 516 C CA . SER A 1 65 ? -11.664 -9.589 -36.689 1.00 51.50 65 SER A CA 1
ATOM 517 C C . SER A 1 65 ? -11.234 -10.940 -36.114 1.00 51.50 65 SER A C 1
ATOM 519 O O . SER A 1 65 ? -11.163 -11.155 -34.911 1.00 51.50 65 SER A O 1
ATOM 521 N N . GLY A 1 66 ? -10.910 -11.891 -36.995 1.00 50.31 66 GLY A N 1
ATOM 522 C CA . GLY A 1 66 ? -10.313 -13.187 -36.636 1.00 50.31 66 GLY A CA 1
ATOM 523 C C . GLY A 1 66 ? -8.883 -13.076 -36.083 1.00 50.31 66 GLY A C 1
ATOM 524 O O . GLY A 1 66 ? -8.015 -13.873 -36.434 1.00 50.31 66 GLY A O 1
ATOM 525 N N . MET A 1 67 ? -8.604 -12.052 -35.278 1.00 59.88 67 MET A N 1
ATOM 526 C CA . MET A 1 67 ? -7.279 -11.678 -34.818 1.00 59.88 67 MET A CA 1
ATOM 527 C C . MET A 1 67 ? -7.125 -12.044 -33.342 1.00 59.88 67 MET A C 1
ATOM 529 O O . MET A 1 67 ? -7.856 -11.554 -32.485 1.00 59.88 67 MET A O 1
ATOM 533 N N . SER A 1 68 ? -6.177 -12.932 -33.042 1.00 70.94 68 SER A N 1
ATOM 534 C CA . SER A 1 68 ? -5.898 -13.360 -31.668 1.00 70.94 68 SER A CA 1
ATOM 535 C C . SER A 1 68 ? -5.347 -12.209 -30.815 1.00 70.94 68 SER A C 1
ATOM 537 O O . SER A 1 68 ? -4.718 -11.288 -31.338 1.00 70.94 68 SER A O 1
ATOM 539 N N . THR A 1 69 ? -5.504 -12.290 -29.489 1.00 67.56 69 THR A N 1
ATOM 540 C CA . THR A 1 69 ? -4.926 -11.331 -28.523 1.00 67.56 69 THR A CA 1
ATOM 541 C C . THR A 1 69 ? -3.427 -11.124 -28.739 1.00 67.56 69 THR A C 1
ATOM 543 O O . THR A 1 69 ? -2.939 -10.003 -28.693 1.00 67.56 69 THR A O 1
ATOM 546 N N . VAL A 1 70 ? -2.698 -12.194 -29.070 1.00 70.44 70 VAL A N 1
ATOM 547 C CA . VAL A 1 70 ? -1.263 -12.131 -29.388 1.00 70.44 70 VAL A CA 1
ATOM 548 C C . VAL A 1 70 ? -1.002 -11.242 -30.601 1.00 70.44 70 VAL A C 1
ATOM 550 O O . VAL A 1 70 ? -0.086 -10.427 -30.579 1.00 70.44 70 VAL A O 1
ATOM 553 N N . LYS A 1 71 ? -1.810 -11.365 -31.658 1.00 70.44 71 LYS A N 1
ATOM 554 C CA . LYS A 1 71 ? -1.647 -10.540 -32.855 1.00 70.44 71 LYS A CA 1
ATOM 555 C C . LYS A 1 71 ? -1.963 -9.064 -32.569 1.00 70.44 71 LYS A C 1
ATOM 557 O O . LYS A 1 71 ? -1.253 -8.207 -33.074 1.00 70.44 71 LYS A O 1
ATOM 562 N N . LYS A 1 72 ? -2.935 -8.780 -31.697 1.00 69.31 72 LYS A N 1
ATOM 563 C CA . LYS A 1 72 ? -3.251 -7.415 -31.231 1.00 69.31 72 LYS A CA 1
ATOM 564 C C . LYS A 1 72 ? -2.119 -6.803 -30.398 1.00 69.31 72 LYS A C 1
ATOM 566 O O . LYS A 1 72 ? -1.762 -5.658 -30.627 1.00 69.31 72 LYS A O 1
ATOM 571 N N . LEU A 1 73 ? -1.494 -7.580 -29.508 1.00 73.50 73 LEU A N 1
ATOM 572 C CA . LEU A 1 73 ? -0.304 -7.137 -28.766 1.00 73.50 73 LEU A CA 1
ATOM 573 C C . LEU A 1 73 ? 0.866 -6.798 -29.700 1.00 73.50 73 LEU A C 1
ATOM 575 O O . LEU A 1 73 ? 1.561 -5.814 -29.479 1.00 73.50 73 LEU A O 1
ATOM 579 N N . VAL A 1 74 ? 1.063 -7.591 -30.760 1.00 74.56 74 VAL A N 1
ATOM 580 C CA . VAL A 1 74 ? 2.104 -7.343 -31.774 1.00 74.56 74 VAL A CA 1
ATOM 581 C C . VAL A 1 74 ? 1.823 -6.082 -32.593 1.00 74.56 74 VAL A C 1
ATOM 583 O O . VAL A 1 74 ? 2.762 -5.381 -32.958 1.00 74.56 74 VAL A O 1
ATOM 586 N N . ASP A 1 75 ? 0.556 -5.798 -32.892 1.00 73.50 75 ASP A N 1
ATOM 587 C CA . ASP A 1 75 ? 0.168 -4.613 -33.666 1.00 73.50 75 ASP A CA 1
ATOM 588 C C . ASP A 1 75 ? 0.224 -3.316 -32.837 1.00 73.50 75 ASP A C 1
ATOM 590 O O . ASP A 1 75 ? 0.242 -2.224 -33.406 1.00 73.50 75 ASP A O 1
ATOM 594 N N . GLY A 1 76 ? 0.355 -3.446 -31.515 1.00 69.69 76 GLY A N 1
ATOM 595 C CA . GLY A 1 76 ? 0.556 -2.347 -30.582 1.00 69.69 76 GLY A CA 1
ATOM 596 C C . GLY A 1 76 ? -0.751 -1.710 -30.098 1.00 69.69 76 GLY A C 1
ATOM 597 O O . GLY A 1 76 ? -1.827 -1.959 -30.651 1.00 69.69 76 GLY A O 1
ATOM 598 N N . PRO A 1 77 ? -0.673 -0.905 -29.028 1.00 81.00 77 PRO A N 1
ATOM 599 C CA . PRO A 1 77 ? -1.818 -0.172 -28.521 1.00 81.00 77 PRO A CA 1
ATOM 600 C C . PRO A 1 77 ? -2.209 0.957 -29.478 1.00 81.00 77 PRO A C 1
ATOM 602 O O . PRO A 1 77 ? -1.426 1.416 -30.314 1.00 81.00 77 PRO A O 1
ATOM 605 N N . SER A 1 78 ? -3.430 1.447 -29.317 1.00 80.38 78 SER A N 1
ATOM 606 C CA . SER A 1 78 ? -3.855 2.707 -29.904 1.00 80.38 78 SER A CA 1
ATOM 607 C C . SER A 1 78 ? -3.020 3.877 -29.361 1.00 80.38 78 SER A C 1
ATOM 609 O O . SER A 1 78 ? -2.337 3.780 -28.344 1.00 80.38 78 SER A O 1
ATOM 611 N N . PHE A 1 79 ? -3.116 5.037 -30.012 1.00 75.94 79 PHE A N 1
ATOM 612 C CA . PHE A 1 79 ? -2.437 6.262 -29.567 1.00 75.94 79 PHE A CA 1
ATOM 613 C C . PHE A 1 79 ? -3.095 6.936 -28.346 1.00 75.94 79 PHE A C 1
ATOM 615 O O . PHE A 1 79 ? -2.732 8.059 -27.992 1.00 75.94 79 PHE A O 1
ATOM 622 N N . LYS A 1 80 ? -4.081 6.286 -27.718 1.00 74.31 80 LYS A N 1
ATOM 623 C CA . LYS A 1 80 ? -4.744 6.759 -26.503 1.00 74.31 80 LYS A CA 1
ATOM 624 C C . LYS A 1 80 ? -4.240 5.963 -25.308 1.00 74.31 80 LYS A C 1
ATOM 626 O O . LYS A 1 80 ? -4.207 4.735 -25.348 1.00 74.31 80 LYS A O 1
ATOM 631 N N . ALA A 1 81 ? -3.894 6.671 -24.241 1.00 79.56 81 ALA A N 1
ATOM 632 C CA . ALA A 1 81 ? -3.557 6.053 -22.973 1.00 79.56 81 ALA A CA 1
ATOM 633 C C . ALA A 1 81 ? -4.107 6.887 -21.817 1.00 79.56 81 ALA A C 1
ATOM 635 O O . ALA A 1 81 ? -4.132 8.120 -21.874 1.00 79.56 81 ALA A O 1
ATOM 636 N N . THR A 1 82 ? -4.522 6.201 -20.761 1.00 81.75 82 THR A N 1
ATOM 637 C CA . THR A 1 82 ? -5.005 6.829 -19.531 1.00 81.75 82 THR A CA 1
ATOM 638 C C . THR A 1 82 ? -3.904 6.751 -18.489 1.00 81.75 82 THR A C 1
ATOM 640 O O . THR A 1 82 ? -3.339 5.679 -18.268 1.00 81.75 82 THR A O 1
ATOM 643 N N . SER A 1 83 ? -3.583 7.869 -17.842 1.00 85.62 83 SER A N 1
ATOM 644 C CA . SER A 1 83 ? -2.607 7.887 -16.750 1.00 85.62 83 SER A CA 1
ATOM 645 C C . SER A 1 83 ? -3.311 7.966 -15.406 1.00 85.62 83 SER A C 1
ATOM 647 O O . SER A 1 83 ? -4.226 8.773 -15.242 1.00 85.62 83 SER A O 1
ATOM 649 N N . TYR A 1 84 ? -2.830 7.200 -14.431 1.00 82.94 84 TYR A N 1
ATOM 650 C CA . TYR A 1 84 ? -3.364 7.191 -13.075 1.00 82.94 84 TYR A CA 1
ATOM 651 C C . TYR A 1 84 ? -2.337 7.677 -12.058 1.00 82.94 84 TYR A C 1
ATOM 653 O O . TYR A 1 84 ? -1.169 7.287 -12.081 1.00 82.94 84 TYR A O 1
ATOM 661 N N . LYS A 1 85 ? -2.801 8.477 -11.096 1.00 83.81 85 LYS A N 1
ATOM 662 C CA . LYS A 1 85 ? -2.018 8.837 -9.900 1.00 83.81 85 LYS A CA 1
ATOM 663 C C . LYS A 1 85 ? -2.046 7.748 -8.834 1.00 83.81 85 LYS A C 1
ATOM 665 O O . LYS A 1 85 ? -1.107 7.641 -8.051 1.00 83.81 85 LYS A O 1
ATOM 670 N N . ALA A 1 86 ? -3.102 6.937 -8.819 1.00 82.00 86 ALA A N 1
ATOM 671 C CA . ALA A 1 86 ? -3.238 5.801 -7.927 1.00 82.00 86 ALA A CA 1
ATOM 672 C C . ALA A 1 86 ? -3.973 4.638 -8.607 1.00 82.00 86 ALA A C 1
ATOM 674 O O . ALA A 1 86 ? -4.902 4.855 -9.386 1.00 82.00 86 ALA A O 1
ATOM 675 N N . TYR A 1 87 ? -3.564 3.405 -8.308 1.00 84.25 87 TYR A N 1
ATOM 676 C CA . TYR A 1 87 ? -4.068 2.204 -8.970 1.00 84.25 87 TYR A CA 1
ATOM 677 C C . TYR A 1 87 ? -4.166 1.011 -8.022 1.00 84.25 87 TYR A C 1
ATOM 679 O O . TYR A 1 87 ? -3.257 0.748 -7.227 1.00 84.25 87 TYR A O 1
ATOM 687 N N . ARG A 1 88 ? -5.266 0.260 -8.116 1.00 85.00 88 ARG A N 1
ATOM 688 C CA . ARG A 1 88 ? -5.478 -0.973 -7.347 1.00 85.00 88 ARG A CA 1
ATOM 689 C C . ARG A 1 88 ? -5.379 -2.210 -8.226 1.00 85.00 88 ARG A C 1
ATOM 691 O O . ARG A 1 88 ? -6.045 -2.297 -9.256 1.00 85.00 88 ARG A O 1
ATOM 698 N N . VAL A 1 89 ? -4.569 -3.168 -7.779 1.00 84.00 89 VAL A N 1
ATOM 699 C CA . VAL A 1 89 ? -4.363 -4.459 -8.448 1.00 84.00 89 VAL A CA 1
ATOM 700 C C . VAL A 1 89 ? -3.790 -5.486 -7.471 1.00 84.00 89 VAL A C 1
ATOM 702 O O . VAL A 1 89 ? -2.954 -5.147 -6.633 1.00 84.00 89 VAL A O 1
ATOM 705 N N . ASN A 1 90 ? -4.213 -6.748 -7.578 1.00 78.88 90 ASN A N 1
ATOM 706 C CA . ASN A 1 90 ? -3.727 -7.880 -6.776 1.00 78.88 90 ASN A CA 1
ATOM 707 C C . ASN A 1 90 ? -3.814 -7.688 -5.251 1.00 78.88 90 ASN A C 1
ATOM 709 O O . ASN A 1 90 ? -3.020 -8.255 -4.490 1.00 78.88 90 ASN A O 1
ATOM 713 N N . GLY A 1 91 ? -4.767 -6.881 -4.800 1.00 74.38 91 GLY A N 1
ATOM 714 C CA . GLY A 1 91 ? -4.956 -6.531 -3.403 1.00 74.38 91 GLY A CA 1
ATOM 715 C C . GLY A 1 91 ? -3.995 -5.461 -2.891 1.00 74.38 91 GLY A C 1
ATOM 716 O O . GLY A 1 91 ? -3.842 -5.264 -1.687 1.00 74.38 91 GLY A O 1
ATOM 717 N N . PHE A 1 92 ? -3.313 -4.764 -3.788 1.00 83.94 92 PHE A N 1
ATOM 718 C CA . PHE A 1 92 ? -2.393 -3.688 -3.456 1.00 83.94 92 PHE A CA 1
ATOM 719 C C . PHE A 1 92 ? -2.926 -2.347 -3.938 1.00 83.94 92 PHE A C 1
ATOM 721 O O . PHE A 1 92 ? -3.747 -2.280 -4.854 1.00 83.94 92 PHE A O 1
ATOM 728 N N . PHE A 1 93 ? -2.457 -1.273 -3.305 1.00 85.38 93 PHE A N 1
ATOM 729 C CA . PHE A 1 93 ? -2.823 0.086 -3.678 1.00 85.38 93 PHE A CA 1
ATOM 730 C C . PHE A 1 93 ? -1.582 0.917 -3.953 1.00 85.38 93 PHE A C 1
ATOM 732 O O . PHE A 1 93 ? -0.939 1.375 -3.015 1.00 85.38 93 PHE A O 1
ATOM 739 N N . PHE A 1 94 ? -1.263 1.105 -5.224 1.00 88.75 94 PHE A N 1
ATOM 740 C CA . PHE A 1 94 ? -0.095 1.848 -5.669 1.00 88.75 94 PHE A CA 1
ATOM 741 C C . PHE A 1 94 ? -0.442 3.315 -5.893 1.00 88.75 94 PHE A C 1
ATOM 743 O O . PHE A 1 94 ? -1.524 3.622 -6.388 1.00 88.75 94 PHE A O 1
ATOM 750 N N . CYS A 1 95 ? 0.502 4.199 -5.594 1.00 87.31 95 CYS A N 1
ATOM 751 C CA . CYS A 1 95 ? 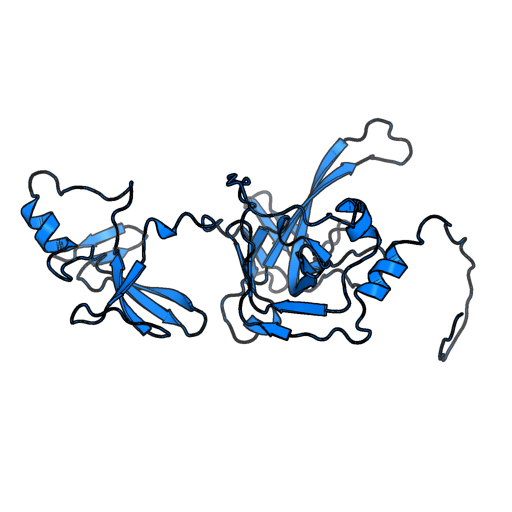0.464 5.607 -5.980 1.00 87.31 95 CYS A CA 1
ATOM 752 C C . CYS A 1 95 ? 1.718 5.942 -6.793 1.00 87.31 95 CYS A C 1
ATOM 754 O O . CYS A 1 95 ? 2.758 5.311 -6.603 1.00 87.31 95 CYS A O 1
ATOM 756 N N . THR A 1 96 ? 1.664 6.950 -7.659 1.00 88.31 96 THR A N 1
ATOM 757 C CA . THR A 1 96 ? 2.881 7.482 -8.287 1.00 88.31 96 THR A CA 1
ATOM 758 C C . THR A 1 96 ? 3.661 8.334 -7.289 1.00 88.31 96 THR A C 1
ATOM 760 O O . THR A 1 96 ? 3.063 9.052 -6.484 1.00 88.31 96 THR A O 1
ATOM 763 N N . GLU A 1 97 ? 4.994 8.285 -7.333 1.00 90.25 97 GLU A N 1
ATOM 764 C CA . GLU A 1 97 ? 5.856 9.019 -6.393 1.00 90.25 97 GLU A CA 1
ATOM 765 C C . GLU A 1 97 ? 5.515 10.516 -6.311 1.00 90.25 97 GLU A C 1
ATOM 767 O O . GLU A 1 97 ? 5.406 11.082 -5.219 1.00 90.25 97 GLU A O 1
ATOM 772 N N . ASP A 1 98 ? 5.294 11.145 -7.464 1.00 85.56 98 ASP A N 1
ATOM 773 C CA . ASP A 1 98 ? 5.030 12.578 -7.566 1.00 85.56 98 ASP A CA 1
ATOM 774 C C . ASP A 1 98 ? 3.704 12.961 -6.883 1.00 85.56 98 ASP A C 1
ATOM 776 O O . ASP A 1 98 ? 3.632 13.990 -6.198 1.00 85.56 98 ASP A O 1
ATOM 780 N N . SER A 1 99 ? 2.682 12.097 -6.985 1.00 79.50 99 SER A N 1
ATOM 781 C CA . SER A 1 99 ? 1.376 12.285 -6.327 1.00 79.50 99 SER A CA 1
ATOM 782 C C . SER A 1 99 ? 1.466 12.266 -4.798 1.00 79.50 99 SER A C 1
ATOM 784 O O . SER A 1 99 ? 0.590 12.785 -4.102 1.00 79.50 99 SER A O 1
ATOM 786 N N . GLU A 1 100 ? 2.545 11.698 -4.264 1.00 80.38 100 GLU A N 1
ATOM 787 C CA . GLU A 1 100 ? 2.774 11.570 -2.834 1.00 80.38 100 GLU A CA 1
ATOM 788 C C . GLU A 1 100 ? 3.883 12.487 -2.335 1.00 80.38 100 GLU A C 1
ATOM 790 O O . GLU A 1 100 ? 4.217 12.411 -1.158 1.00 80.38 100 GLU A O 1
ATOM 795 N N . SER A 1 101 ? 4.471 13.351 -3.169 1.00 78.31 101 SER A N 1
ATOM 796 C CA . SER A 1 101 ? 5.633 14.197 -2.828 1.00 78.31 101 SER A CA 1
ATOM 797 C C . SER A 1 101 ? 5.506 14.931 -1.482 1.00 78.31 101 SER A C 1
ATOM 799 O O . SER A 1 101 ? 6.469 14.950 -0.716 1.00 78.31 101 SER A O 1
ATOM 801 N N . SER A 1 102 ? 4.315 15.432 -1.144 1.00 74.12 102 SER A N 1
ATOM 802 C CA . SER A 1 102 ? 3.995 16.119 0.119 1.00 74.12 102 SER A CA 1
ATOM 803 C C . SER A 1 102 ? 3.549 15.207 1.275 1.00 74.12 102 SER A C 1
ATOM 805 O O . SER A 1 102 ? 3.341 15.691 2.388 1.00 74.12 102 SER A O 1
ATOM 807 N N . LYS A 1 103 ? 3.377 13.904 1.035 1.00 72.69 103 LYS A N 1
ATOM 808 C CA . LYS A 1 103 ? 2.854 12.927 1.998 1.00 72.69 103 LYS A CA 1
ATOM 809 C C . LYS A 1 103 ? 3.976 12.260 2.790 1.00 72.69 103 LYS A C 1
ATOM 811 O O . LYS A 1 103 ? 5.052 11.977 2.264 1.00 72.69 103 LYS A O 1
ATOM 816 N N . ILE A 1 104 ? 3.685 11.981 4.061 1.00 66.38 104 ILE A N 1
ATOM 817 C CA . ILE A 1 104 ? 4.589 11.275 4.983 1.00 66.38 104 ILE A CA 1
ATOM 818 C C . ILE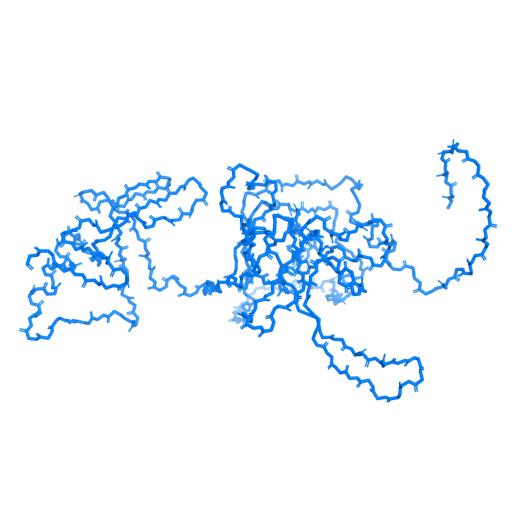 A 1 104 ? 4.657 9.784 4.629 1.00 66.38 104 ILE A C 1
ATOM 820 O O . ILE A 1 104 ? 5.732 9.194 4.624 1.00 66.38 104 ILE A O 1
ATOM 824 N N . THR A 1 105 ? 3.514 9.175 4.314 1.00 68.00 105 THR A N 1
ATOM 825 C CA . THR A 1 105 ? 3.433 7.779 3.874 1.00 68.00 105 THR A CA 1
ATOM 826 C C . THR A 1 105 ? 3.535 7.716 2.357 1.00 68.00 105 THR A C 1
ATOM 828 O O . THR A 1 105 ? 2.843 8.460 1.663 1.00 68.00 105 THR A O 1
ATOM 831 N N . LYS A 1 106 ? 4.394 6.823 1.859 1.00 81.62 106 LYS A N 1
ATOM 832 C CA . LYS A 1 106 ? 4.605 6.575 0.432 1.00 81.62 106 LYS A CA 1
ATOM 833 C C . LYS A 1 106 ? 4.145 5.162 0.086 1.00 81.62 106 LYS A C 1
ATOM 835 O O . LYS A 1 106 ? 4.598 4.204 0.710 1.00 81.62 106 LYS A O 1
ATOM 840 N N . ASN A 1 107 ? 3.280 5.043 -0.909 1.00 83.69 107 ASN A N 1
ATOM 841 C CA . ASN A 1 107 ? 2.742 3.804 -1.464 1.00 83.69 107 ASN A CA 1
ATOM 842 C C . ASN A 1 107 ? 3.245 3.529 -2.892 1.00 83.69 107 ASN A C 1
ATOM 844 O O . ASN A 1 107 ? 2.738 2.628 -3.562 1.00 83.69 107 ASN A O 1
ATOM 848 N N . SER A 1 108 ? 4.260 4.265 -3.346 1.00 90.75 108 SER A N 1
ATOM 849 C CA . SER A 1 108 ? 4.906 4.097 -4.650 1.00 90.75 108 SER A CA 1
ATOM 850 C C . SER A 1 108 ? 5.886 2.926 -4.746 1.00 90.75 108 SER A C 1
ATOM 852 O O . SER A 1 108 ? 6.398 2.653 -5.829 1.00 90.75 108 SER A O 1
ATOM 854 N N . GLY A 1 109 ? 6.167 2.207 -3.657 1.00 94.06 109 GLY A N 1
ATOM 855 C CA . GLY A 1 109 ? 7.105 1.087 -3.679 1.00 94.06 109 GLY A CA 1
ATOM 856 C C . GLY A 1 109 ? 6.565 -0.133 -4.427 1.00 94.06 109 GLY A C 1
ATOM 857 O O . GLY A 1 109 ? 5.510 -0.679 -4.092 1.00 94.06 109 GLY A O 1
ATOM 858 N N . VAL A 1 110 ? 7.325 -0.594 -5.421 1.00 94.62 110 VAL A N 1
ATOM 859 C CA . VAL A 1 110 ? 6.986 -1.743 -6.266 1.00 94.62 110 VAL A CA 1
ATOM 860 C C . VAL A 1 110 ? 8.016 -2.851 -6.093 1.00 94.62 110 VAL A C 1
ATOM 862 O O . VAL A 1 110 ? 9.223 -2.614 -6.088 1.00 94.62 110 VAL A O 1
ATOM 865 N N . LYS A 1 111 ? 7.524 -4.084 -5.993 1.00 93.25 111 LYS A N 1
ATOM 866 C CA . LYS A 1 111 ? 8.305 -5.315 -6.024 1.00 93.25 111 LYS A CA 1
ATOM 867 C C . LYS A 1 111 ? 7.813 -6.204 -7.156 1.00 93.25 111 LYS A C 1
ATOM 869 O O . LYS A 1 111 ? 6.619 -6.488 -7.239 1.00 93.25 111 LYS A O 1
ATOM 874 N N . MET A 1 112 ? 8.735 -6.705 -7.968 1.00 90.75 112 MET A N 1
ATOM 875 C CA . MET A 1 112 ? 8.452 -7.682 -9.016 1.00 90.75 112 MET A CA 1
ATOM 876 C C . MET A 1 112 ? 9.334 -8.912 -8.822 1.00 90.75 112 MET A C 1
ATOM 878 O O . MET A 1 112 ? 10.541 -8.796 -8.617 1.00 90.75 112 MET A O 1
ATOM 882 N N . LYS A 1 113 ? 8.729 -10.098 -8.879 1.00 8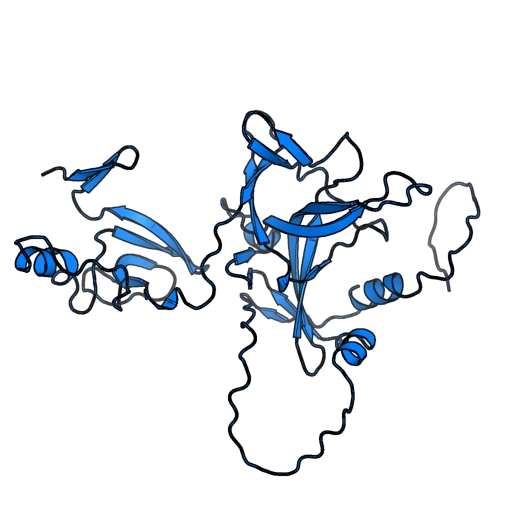6.69 113 LYS A N 1
ATOM 883 C CA . LYS A 1 113 ? 9.445 -11.375 -8.817 1.00 86.69 113 LYS A CA 1
ATOM 884 C C . LYS A 1 113 ? 9.565 -11.958 -10.217 1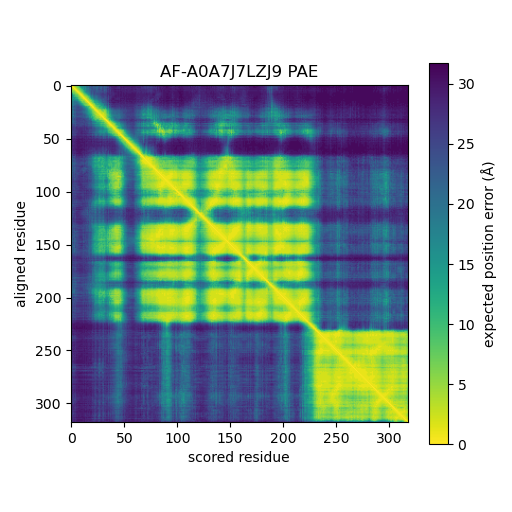.00 86.69 113 LYS A C 1
ATOM 886 O O . LYS A 1 113 ? 8.560 -12.075 -10.912 1.00 86.69 113 LYS A O 1
ATOM 891 N N . VAL A 1 114 ? 10.773 -12.352 -10.602 1.00 80.00 114 VAL A N 1
ATOM 892 C CA . VAL A 1 114 ? 11.066 -12.944 -11.909 1.00 80.00 114 VAL A CA 1
ATOM 893 C C . VAL A 1 114 ? 11.799 -14.262 -11.701 1.00 80.00 114 VAL A C 1
ATOM 895 O O . VAL A 1 114 ? 12.825 -14.311 -11.026 1.00 80.00 114 VAL A O 1
ATOM 898 N N . MET A 1 115 ? 11.283 -15.333 -12.300 1.00 75.25 115 MET A N 1
ATOM 899 C CA . MET A 1 115 ? 11.980 -16.615 -12.371 1.00 75.25 115 MET A CA 1
ATOM 900 C C . MET A 1 115 ? 12.904 -16.602 -13.582 1.00 75.25 115 MET A C 1
ATOM 902 O O . MET A 1 115 ? 12.452 -16.354 -14.700 1.00 75.25 115 MET A O 1
ATOM 906 N N . THR A 1 116 ? 14.191 -16.861 -13.374 1.00 66.75 116 THR A N 1
ATOM 907 C CA . THR A 1 116 ? 15.158 -16.938 -14.470 1.00 66.75 116 THR A CA 1
ATOM 908 C C . THR A 1 116 ? 16.054 -18.158 -14.345 1.00 66.75 116 THR A C 1
ATOM 910 O O . THR A 1 116 ? 16.345 -18.638 -13.251 1.00 66.75 116 THR A O 1
ATOM 913 N N . ASN A 1 117 ? 16.512 -18.650 -15.489 1.00 68.19 117 ASN A N 1
ATOM 914 C CA . ASN A 1 117 ? 17.463 -19.742 -15.577 1.00 68.19 117 ASN A CA 1
ATOM 915 C C . ASN A 1 117 ? 18.882 -19.175 -15.535 1.00 68.19 117 ASN A C 1
ATOM 917 O O . ASN A 1 117 ? 19.368 -18.609 -16.514 1.00 68.19 117 ASN A O 1
ATOM 921 N N . PHE A 1 118 ? 19.562 -19.342 -14.405 1.00 60.38 118 PHE A N 1
ATOM 922 C CA . PHE A 1 118 ? 20.975 -19.020 -14.285 1.00 60.38 118 PHE A CA 1
ATOM 923 C C . PHE A 1 118 ? 21.829 -20.157 -14.823 1.00 60.38 118 PHE A C 1
ATOM 925 O O . PHE A 1 118 ? 21.747 -21.293 -14.363 1.00 60.38 118 PHE A O 1
ATOM 932 N N . VAL A 1 119 ? 22.726 -19.814 -15.738 1.00 54.00 119 VAL A N 1
ATOM 933 C CA . VAL A 1 119 ? 23.877 -20.640 -16.095 1.00 54.00 119 VAL A CA 1
ATOM 934 C C . VAL A 1 119 ? 25.109 -20.023 -15.443 1.00 54.00 119 VAL A C 1
ATOM 936 O O . VAL A 1 119 ? 25.374 -18.832 -15.609 1.00 54.00 119 VAL A O 1
ATOM 939 N N . ALA A 1 120 ? 25.868 -20.802 -14.667 1.00 53.12 120 ALA A N 1
ATOM 940 C CA . ALA A 1 120 ? 27.033 -20.286 -13.938 1.00 53.12 120 ALA A CA 1
ATOM 941 C C . ALA A 1 120 ? 28.158 -19.816 -14.883 1.00 53.12 120 ALA A C 1
ATOM 943 O O . ALA A 1 120 ? 29.065 -19.090 -14.478 1.00 53.12 120 ALA A O 1
ATOM 944 N N . SER A 1 121 ? 28.112 -20.240 -16.148 1.00 57.59 121 SER A N 1
ATOM 945 C CA . SER A 1 121 ? 28.948 -19.743 -17.240 1.00 57.59 121 SER A CA 1
ATOM 946 C C . SER A 1 121 ? 28.343 -20.127 -18.593 1.00 57.59 121 SER A C 1
ATOM 948 O O . SER A 1 121 ? 27.510 -21.024 -18.663 1.00 57.59 121 SER A O 1
ATOM 950 N N . ALA A 1 122 ? 28.844 -19.552 -19.690 1.00 55.06 122 ALA A N 1
ATOM 951 C CA . ALA A 1 122 ? 28.468 -19.950 -21.055 1.00 55.06 122 ALA A CA 1
ATOM 952 C C . ALA A 1 122 ? 28.761 -21.433 -21.397 1.00 55.06 122 ALA A C 1
ATOM 954 O O . ALA A 1 122 ? 28.345 -21.914 -22.447 1.00 55.06 122 ALA A O 1
ATOM 955 N N . ARG A 1 123 ? 29.504 -22.155 -20.542 1.00 60.84 123 ARG A N 1
ATOM 956 C CA . ARG A 1 123 ? 29.806 -23.592 -20.678 1.00 60.84 123 ARG A CA 1
ATOM 957 C C . ARG A 1 123 ? 28.975 -24.475 -19.743 1.00 60.84 123 ARG A C 1
ATOM 959 O O . ARG A 1 123 ? 29.139 -25.692 -19.771 1.00 60.84 123 ARG A O 1
ATOM 966 N N . ASP A 1 124 ? 28.147 -23.879 -18.891 1.00 65.12 124 ASP A N 1
ATOM 967 C CA . ASP A 1 124 ? 27.307 -24.611 -17.952 1.00 65.12 124 ASP A CA 1
ATOM 968 C C . ASP A 1 124 ? 26.101 -25.211 -18.687 1.00 65.12 124 ASP A C 1
ATOM 970 O O . ASP A 1 124 ? 25.308 -24.493 -19.292 1.00 65.12 124 ASP A O 1
ATOM 974 N N . GLN A 1 125 ? 25.996 -26.540 -18.664 1.00 67.50 125 GLN A N 1
ATOM 975 C CA . GLN A 1 125 ? 24.894 -27.290 -19.277 1.00 67.50 125 GLN A CA 1
ATOM 976 C C . GLN A 1 125 ? 23.753 -27.574 -18.294 1.00 67.50 125 GLN A C 1
ATOM 978 O O . GLN A 1 125 ? 22.794 -28.250 -18.664 1.00 67.50 125 GLN A O 1
ATOM 983 N N . ASN A 1 126 ? 23.847 -27.092 -17.052 1.00 65.94 126 ASN A N 1
ATOM 984 C CA . ASN A 1 126 ? 22.844 -27.327 -16.022 1.00 65.94 126 ASN A CA 1
ATOM 985 C C . ASN A 1 126 ? 22.271 -26.000 -15.497 1.00 65.94 126 ASN A C 1
ATOM 987 O O . ASN A 1 126 ? 22.648 -25.560 -14.405 1.00 65.94 126 ASN A O 1
ATOM 991 N N . PRO A 1 127 ? 21.378 -25.348 -16.265 1.00 65.50 127 PRO A N 1
ATOM 992 C CA . PRO A 1 127 ? 20.725 -24.128 -15.817 1.00 65.50 127 PRO A CA 1
ATOM 993 C C . PRO A 1 127 ? 19.974 -24.381 -14.507 1.00 65.50 127 PRO A C 1
ATOM 995 O O . PRO A 1 127 ? 19.234 -25.356 -14.376 1.00 65.50 127 PRO A O 1
ATOM 998 N N . ARG A 1 128 ? 20.169 -23.497 -13.528 1.00 70.00 128 ARG A N 1
ATOM 999 C CA . ARG A 1 128 ? 19.414 -23.495 -12.275 1.00 70.00 128 ARG A CA 1
ATOM 1000 C C . ARG A 1 128 ? 18.391 -22.378 -12.312 1.00 70.00 128 ARG A C 1
ATOM 1002 O O . ARG A 1 128 ? 18.758 -21.219 -12.489 1.00 70.00 128 ARG A O 1
ATOM 1009 N N . GLU A 1 129 ? 17.130 -22.720 -12.094 1.00 69.88 129 GLU A N 1
ATOM 1010 C CA . GLU A 1 129 ? 16.103 -21.723 -11.819 1.00 69.88 129 GLU A CA 1
ATOM 1011 C C . GLU A 1 129 ? 16.461 -20.971 -10.534 1.00 69.88 129 GLU A C 1
ATOM 1013 O O . GLU A 1 129 ? 16.723 -21.581 -9.492 1.00 69.88 129 GLU A O 1
ATOM 1018 N N . ALA A 1 130 ? 16.487 -19.644 -10.604 1.00 67.75 130 ALA A N 1
ATOM 1019 C CA . ALA A 1 130 ? 16.555 -18.793 -9.431 1.00 67.75 130 ALA A CA 1
ATOM 1020 C C . ALA A 1 130 ? 15.522 -17.671 -9.531 1.00 67.75 130 ALA A C 1
ATOM 1022 O O . ALA A 1 130 ? 15.265 -17.114 -10.601 1.00 67.75 130 ALA A O 1
ATOM 1023 N N . GLU A 1 131 ? 14.951 -17.339 -8.379 1.00 75.31 131 GLU A N 1
ATOM 1024 C CA . GLU A 1 131 ? 14.076 -16.188 -8.214 1.00 75.31 131 GLU A CA 1
ATOM 1025 C C . GLU A 1 131 ? 14.940 -14.930 -8.071 1.00 75.31 131 GLU A C 1
ATOM 1027 O O . GLU A 1 131 ? 15.785 -14.842 -7.176 1.00 75.31 131 GLU A O 1
ATOM 1032 N N . ILE A 1 132 ? 14.727 -13.950 -8.948 1.00 79.25 132 ILE A N 1
ATOM 1033 C CA . ILE A 1 132 ? 15.239 -12.590 -8.785 1.00 79.25 132 ILE A CA 1
ATOM 1034 C C . ILE A 1 132 ? 14.080 -11.702 -8.363 1.00 79.25 132 ILE A C 1
ATOM 1036 O O . ILE A 1 132 ? 13.006 -11.720 -8.964 1.00 79.25 132 ILE A O 1
ATOM 1040 N N . ILE A 1 133 ? 14.319 -10.890 -7.340 1.00 85.69 133 ILE A N 1
ATOM 1041 C CA . ILE A 1 133 ? 13.373 -9.880 -6.889 1.00 85.69 133 ILE A CA 1
ATOM 1042 C C . ILE A 1 133 ? 13.913 -8.508 -7.278 1.00 85.69 133 ILE A C 1
ATOM 1044 O O . ILE A 1 133 ? 15.034 -8.147 -6.917 1.00 85.69 133 ILE A O 1
ATOM 1048 N N . TYR A 1 134 ? 13.099 -7.750 -8.001 1.00 88.62 134 TYR A N 1
ATOM 1049 C CA . TYR A 1 134 ? 13.344 -6.355 -8.331 1.00 88.62 134 TYR A CA 1
ATOM 1050 C C . TYR A 1 134 ? 12.535 -5.469 -7.393 1.00 88.62 134 TYR A C 1
ATOM 1052 O O . TYR A 1 134 ? 11.357 -5.730 -7.147 1.00 88.62 134 TYR A O 1
ATOM 1060 N N . TYR A 1 135 ? 13.175 -4.418 -6.893 1.00 92.31 135 TYR A N 1
ATOM 1061 C CA . TYR A 1 135 ? 12.562 -3.383 -6.066 1.00 92.31 135 TYR A CA 1
ATOM 1062 C C . TYR A 1 135 ? 12.677 -2.054 -6.794 1.00 92.31 135 TYR A C 1
ATOM 1064 O O . TYR A 1 135 ? 13.720 -1.775 -7.384 1.00 92.31 135 TYR A O 1
ATOM 1072 N N . GLY A 1 136 ? 11.627 -1.248 -6.778 1.00 92.88 136 GLY A N 1
ATOM 1073 C CA . GLY A 1 136 ? 11.600 0.030 -7.473 1.00 92.88 136 GLY A CA 1
ATOM 1074 C C . GLY A 1 136 ? 10.538 0.973 -6.938 1.00 92.88 136 GLY A C 1
ATOM 1075 O O . GLY A 1 136 ? 9.869 0.688 -5.939 1.00 92.88 136 GLY A O 1
ATOM 1076 N N . VAL A 1 137 ? 10.404 2.106 -7.612 1.00 93.38 137 VAL A N 1
ATOM 1077 C CA . VAL A 1 137 ? 9.433 3.155 -7.306 1.00 93.38 137 VAL A CA 1
ATOM 1078 C C . VAL A 1 137 ? 8.570 3.393 -8.541 1.00 93.38 137 VAL A C 1
ATOM 1080 O O . VAL A 1 137 ? 9.102 3.627 -9.621 1.00 93.38 137 VAL A O 1
ATOM 1083 N N . ALA A 1 138 ? 7.246 3.332 -8.397 1.00 93.69 138 ALA A N 1
ATOM 1084 C CA . ALA A 1 138 ? 6.295 3.676 -9.449 1.00 93.69 138 ALA A CA 1
ATOM 1085 C C . ALA A 1 138 ? 6.335 5.182 -9.728 1.00 93.69 138 ALA A C 1
ATOM 1087 O O . ALA A 1 138 ? 6.024 6.007 -8.862 1.00 93.69 138 ALA A O 1
ATOM 1088 N N . LYS A 1 139 ? 6.703 5.530 -10.957 1.00 90.81 139 LYS A N 1
ATOM 1089 C CA . LYS A 1 139 ? 6.789 6.906 -11.445 1.00 90.81 139 LYS A CA 1
ATOM 1090 C C . LYS A 1 139 ? 5.554 7.269 -12.258 1.00 90.81 139 LYS A C 1
ATOM 1092 O O . LYS A 1 139 ? 4.961 8.312 -12.007 1.00 90.81 139 LYS A O 1
ATOM 1097 N N . GLU A 1 140 ? 5.106 6.370 -13.132 1.00 90.56 140 GLU A N 1
ATOM 1098 C CA . GLU A 1 140 ? 3.870 6.535 -13.903 1.00 90.56 140 GLU A CA 1
ATOM 1099 C C . GLU A 1 140 ? 3.075 5.228 -13.926 1.00 90.56 140 GLU A C 1
ATOM 1101 O O . GLU A 1 140 ? 3.645 4.135 -13.899 1.00 90.56 140 GLU A O 1
ATOM 1106 N N . ILE A 1 141 ? 1.750 5.337 -13.976 1.00 90.56 141 ILE A N 1
ATOM 1107 C CA . ILE A 1 141 ? 0.842 4.203 -14.152 1.00 90.56 141 ILE A CA 1
ATOM 1108 C C . ILE A 1 141 ? -0.004 4.506 -15.376 1.00 90.56 141 ILE A C 1
ATOM 1110 O O . ILE A 1 141 ? -0.722 5.505 -15.389 1.00 90.56 141 ILE A O 1
ATOM 1114 N N . ILE A 1 142 ? 0.104 3.664 -16.398 1.00 89.69 142 ILE A N 1
ATOM 1115 C CA . ILE A 1 142 ? -0.448 3.929 -17.724 1.00 89.69 142 ILE A CA 1
ATOM 1116 C C . ILE A 1 142 ? -1.302 2.738 -18.141 1.00 89.69 142 ILE A C 1
ATOM 1118 O O . ILE A 1 142 ? -0.839 1.599 -18.132 1.00 89.69 142 ILE A O 1
ATOM 1122 N N . GLU A 1 143 ? -2.546 2.991 -18.519 1.00 87.50 143 GLU A N 1
ATOM 1123 C CA . GLU A 1 143 ? -3.407 2.018 -19.176 1.00 87.50 143 GLU A CA 1
ATOM 1124 C C . GLU A 1 143 ? -3.420 2.261 -20.679 1.00 87.50 143 GLU A C 1
ATOM 1126 O O . GLU A 1 143 ? -3.766 3.341 -21.157 1.00 87.50 143 GLU A O 1
ATOM 1131 N N . LEU A 1 144 ? -3.003 1.230 -21.406 1.00 85.44 144 LEU A N 1
ATOM 1132 C CA . LEU A 1 144 ? -2.903 1.205 -22.853 1.00 85.44 144 LEU A CA 1
ATOM 1133 C C . LEU A 1 144 ? -4.176 0.585 -23.434 1.00 85.44 144 LEU A C 1
ATOM 1135 O O . LEU A 1 144 ? -4.533 -0.539 -23.071 1.00 85.44 144 LEU A O 1
ATOM 1139 N N . ASP A 1 145 ? -4.831 1.297 -24.347 1.00 82.31 145 ASP A N 1
ATOM 1140 C CA . ASP A 1 145 ? -6.019 0.830 -25.066 1.00 82.31 145 ASP A CA 1
ATOM 1141 C C . ASP A 1 145 ? -5.602 0.044 -26.321 1.00 82.31 145 ASP A C 1
ATOM 1143 O O . ASP A 1 145 ? -5.050 0.622 -27.256 1.00 82.31 145 ASP A O 1
ATOM 1147 N N . TYR A 1 146 ? -5.875 -1.263 -26.358 1.00 79.38 146 TYR A N 1
ATOM 1148 C CA . TYR A 1 146 ? -5.657 -2.157 -27.507 1.00 79.38 146 TYR A CA 1
ATOM 1149 C C . TYR A 1 146 ? -6.946 -2.390 -28.316 1.00 79.38 146 TYR A C 1
ATOM 1151 O O . TYR A 1 146 ? -7.135 -3.462 -28.902 1.00 79.38 146 TYR A O 1
ATOM 1159 N N . TYR A 1 147 ? -7.833 -1.394 -28.357 1.00 78.25 147 TYR A N 1
ATOM 1160 C CA . TYR A 1 147 ? -9.138 -1.354 -29.026 1.00 78.25 147 TYR A CA 1
ATOM 1161 C C . TYR A 1 147 ? -10.206 -2.246 -28.383 1.00 78.25 147 TYR A C 1
ATOM 1163 O O . TYR A 1 147 ? -11.317 -1.792 -28.117 1.00 78.25 147 TYR A O 1
ATOM 1171 N N . ASP A 1 148 ? -9.871 -3.508 -28.122 1.00 78.00 148 ASP A N 1
ATOM 1172 C CA . ASP A 1 148 ? -10.806 -4.511 -27.597 1.00 78.00 148 ASP A CA 1
ATOM 1173 C C . ASP A 1 148 ? -10.543 -4.866 -26.131 1.00 78.00 148 ASP A C 1
ATOM 1175 O O . ASP A 1 148 ? -11.386 -5.466 -25.463 1.00 78.00 148 ASP A O 1
ATOM 1179 N N . PHE A 1 149 ? -9.355 -4.538 -25.630 1.00 80.50 149 PHE A N 1
ATOM 1180 C CA . PHE A 1 149 ? -8.960 -4.752 -24.245 1.00 80.50 149 PHE A CA 1
ATOM 1181 C C . PHE A 1 149 ? -7.970 -3.675 -23.813 1.00 80.50 149 PHE A C 1
ATOM 1183 O O . PHE A 1 149 ? -7.382 -2.981 -24.641 1.00 80.50 149 PHE A O 1
ATOM 1190 N N . HIS A 1 150 ? -7.778 -3.560 -22.505 1.00 82.44 150 HIS A N 1
ATOM 1191 C CA . HIS A 1 150 ? -6.857 -2.604 -21.910 1.00 82.44 150 HIS A CA 1
ATOM 1192 C C . HIS A 1 150 ? -5.736 -3.357 -21.197 1.00 82.44 150 HIS A C 1
ATOM 1194 O O . HIS A 1 150 ? -5.967 -4.425 -20.625 1.00 82.44 150 HIS A O 1
ATOM 1200 N N . GLN A 1 151 ? -4.525 -2.805 -21.219 1.00 85.00 151 GLN A N 1
ATOM 1201 C CA . GLN A 1 151 ? -3.392 -3.334 -20.465 1.00 85.00 151 GLN A CA 1
ATOM 1202 C C . GLN A 1 151 ? -2.741 -2.222 -19.653 1.00 85.00 151 GLN A C 1
ATOM 1204 O O . GLN A 1 151 ? -2.227 -1.254 -20.206 1.00 85.00 151 GLN A O 1
ATOM 1209 N N . THR A 1 152 ? -2.708 -2.391 -18.334 1.00 88.88 152 THR A N 1
ATOM 1210 C CA . THR A 1 152 ? -2.041 -1.442 -17.440 1.00 88.88 152 THR A CA 1
ATOM 1211 C C . THR A 1 152 ? -0.590 -1.841 -17.196 1.00 88.88 152 THR A C 1
ATOM 1213 O O . THR A 1 152 ? -0.300 -2.994 -16.846 1.00 88.88 152 THR A O 1
ATOM 1216 N N . VAL A 1 153 ? 0.309 -0.873 -17.354 1.00 91.12 153 VAL A N 1
ATOM 1217 C CA . VAL A 1 153 ? 1.749 -0.973 -17.103 1.00 91.12 153 VAL A CA 1
ATOM 1218 C C . VAL A 1 153 ? 2.181 0.086 -16.093 1.00 91.12 153 VAL A C 1
ATOM 1220 O O . VAL A 1 153 ? 1.641 1.193 -16.058 1.00 91.12 153 VAL A O 1
ATOM 1223 N N . PHE A 1 154 ? 3.153 -0.254 -15.252 1.00 93.12 154 PHE A N 1
ATOM 1224 C CA . PHE A 1 154 ? 3.821 0.693 -14.366 1.00 93.12 154 PHE A CA 1
ATOM 1225 C C . PHE A 1 154 ? 5.181 1.028 -14.961 1.00 93.12 154 PHE A C 1
ATOM 1227 O O . PHE A 1 154 ? 5.954 0.125 -15.269 1.00 93.12 154 PHE A O 1
ATOM 1234 N N . TYR A 1 155 ? 5.471 2.315 -15.101 1.00 91.25 155 TYR A N 1
ATOM 1235 C CA . TYR A 1 155 ? 6.816 2.811 -15.351 1.00 91.25 155 TYR A CA 1
ATOM 1236 C C . TYR A 1 155 ? 7.502 3.015 -14.003 1.00 91.25 155 TYR A C 1
ATOM 1238 O O . TYR A 1 155 ? 7.020 3.784 -13.160 1.00 91.25 155 TYR A O 1
ATOM 1246 N N . CYS A 1 156 ? 8.604 2.306 -13.784 1.00 90.81 156 CYS A N 1
ATOM 1247 C CA . CYS A 1 156 ? 9.276 2.259 -12.498 1.00 90.81 156 CYS A CA 1
ATOM 1248 C C . CYS A 1 156 ? 10.752 2.636 -12.607 1.00 90.81 156 CYS A C 1
ATOM 1250 O O . CYS A 1 156 ? 11.471 2.164 -13.488 1.00 90.81 156 CYS A O 1
ATOM 1252 N N . ASP A 1 157 ? 11.229 3.393 -11.621 1.00 90.06 157 ASP A N 1
ATOM 1253 C CA . ASP A 1 157 ? 12.660 3.495 -11.366 1.00 90.06 157 ASP A CA 1
ATOM 1254 C C . ASP A 1 157 ? 13.077 2.321 -10.475 1.00 90.06 157 ASP A C 1
ATOM 1256 O O . ASP A 1 157 ? 12.775 2.260 -9.280 1.00 90.06 157 ASP A O 1
ATOM 1260 N N . TRP A 1 158 ? 13.747 1.343 -11.074 1.00 88.81 158 TRP A N 1
ATOM 1261 C CA . TRP A 1 158 ? 14.184 0.128 -10.391 1.00 88.81 158 TRP A CA 1
ATOM 1262 C C . TRP A 1 158 ? 15.542 0.307 -9.719 1.00 88.81 158 TRP A C 1
ATOM 1264 O O . TRP A 1 158 ? 16.420 0.991 -10.226 1.00 88.81 158 TRP A O 1
ATOM 1274 N N . VAL A 1 159 ? 15.777 -0.370 -8.605 1.00 88.50 159 VAL A N 1
ATOM 1275 C CA . VAL A 1 159 ? 17.072 -0.423 -7.920 1.00 88.50 159 VAL A CA 1
ATOM 1276 C C . VAL A 1 159 ? 18.052 -1.302 -8.706 1.00 88.50 159 VAL A C 1
ATOM 1278 O O . VAL A 1 159 ? 17.696 -2.383 -9.175 1.00 88.50 159 VAL A O 1
ATOM 1281 N N . ARG A 1 160 ? 19.321 -0.884 -8.831 1.00 76.88 160 ARG A N 1
ATOM 1282 C CA . ARG A 1 160 ? 20.358 -1.694 -9.502 1.00 76.88 160 ARG A CA 1
ATOM 1283 C C . ARG A 1 160 ? 20.703 -2.956 -8.703 1.00 76.88 160 ARG A C 1
ATOM 1285 O O . ARG A 1 160 ? 21.191 -2.869 -7.575 1.00 76.88 160 ARG A O 1
ATOM 1292 N N . VAL A 1 161 ? 20.548 -4.113 -9.357 1.00 68.75 161 VAL A N 1
ATOM 1293 C CA . VAL A 1 161 ? 20.869 -5.453 -8.812 1.00 68.75 161 VAL A CA 1
ATOM 1294 C C . VAL A 1 161 ? 22.128 -6.081 -9.458 1.00 68.75 161 VAL A C 1
ATOM 1296 O O . VAL A 1 161 ? 22.562 -7.159 -9.062 1.00 68.75 161 VAL A O 1
ATOM 1299 N N . LYS A 1 162 ? 22.754 -5.426 -10.450 1.00 58.22 162 LYS A N 1
ATOM 1300 C CA . LYS A 1 162 ? 23.964 -5.947 -11.118 1.00 58.22 162 LYS A CA 1
ATOM 1301 C C . LYS A 1 162 ? 25.244 -5.559 -10.351 1.00 58.22 162 LYS A C 1
ATOM 1303 O O . LYS A 1 162 ? 25.556 -4.377 -10.235 1.00 58.22 162 LYS A O 1
ATOM 1308 N N . ASP A 1 163 ? 25.976 -6.594 -9.928 1.00 54.03 163 ASP A N 1
ATOM 1309 C CA . ASP A 1 163 ? 27.293 -6.629 -9.266 1.00 54.03 163 ASP A CA 1
ATOM 1310 C C . ASP A 1 163 ? 27.392 -6.100 -7.822 1.00 54.03 163 ASP A C 1
ATOM 1312 O O . ASP A 1 163 ? 26.861 -5.054 -7.487 1.00 54.03 163 ASP A O 1
ATOM 1316 N N . LYS A 1 164 ? 28.170 -6.826 -6.989 1.00 44.12 164 LYS A N 1
ATOM 1317 C CA . LYS A 1 164 ? 28.362 -6.789 -5.508 1.00 44.12 164 LYS A CA 1
ATOM 1318 C C . LYS A 1 164 ? 28.629 -5.426 -4.814 1.00 44.12 164 LYS A C 1
ATOM 1320 O O . LYS A 1 164 ? 29.018 -5.404 -3.651 1.00 44.12 164 LYS A O 1
ATOM 1325 N N . VAL A 1 165 ? 28.417 -4.295 -5.477 1.00 57.84 165 VAL A N 1
ATOM 1326 C CA . VAL A 1 165 ? 28.571 -2.907 -4.986 1.00 57.84 165 VAL A CA 1
ATOM 1327 C C . VAL A 1 165 ? 27.183 -2.228 -4.802 1.00 57.84 165 VAL A C 1
ATOM 1329 O O . VAL A 1 165 ? 27.032 -1.003 -4.812 1.00 57.84 165 VAL A O 1
ATOM 1332 N N . ASN A 1 166 ? 26.164 -3.075 -4.620 1.00 68.31 166 ASN A N 1
ATOM 1333 C CA . ASN A 1 166 ? 24.735 -2.935 -4.916 1.00 68.31 166 ASN A CA 1
ATOM 1334 C C . ASN A 1 166 ? 23.963 -1.731 -4.335 1.00 68.31 166 ASN A C 1
ATOM 1336 O O . ASN A 1 166 ? 24.343 -1.118 -3.333 1.00 68.31 166 ASN A O 1
ATOM 1340 N N . GLY A 1 167 ? 22.808 -1.470 -4.964 1.00 76.31 167 GLY A N 1
ATOM 1341 C CA . GLY A 1 167 ? 21.676 -0.739 -4.388 1.00 76.31 167 GLY A CA 1
ATOM 1342 C C . GLY A 1 167 ? 20.704 -1.630 -3.603 1.00 76.31 167 GLY A C 1
ATOM 1343 O O . GLY A 1 167 ? 19.693 -1.143 -3.141 1.00 76.31 167 GLY A O 1
ATOM 1344 N N . CYS A 1 168 ? 20.986 -2.921 -3.433 1.00 86.06 168 CYS A N 1
ATOM 1345 C CA . CYS A 1 168 ? 20.190 -3.869 -2.653 1.00 86.06 168 CYS A CA 1
ATOM 1346 C C . CYS A 1 168 ? 21.117 -4.790 -1.842 1.00 86.06 168 CYS A C 1
ATOM 1348 O O . CYS A 1 168 ? 22.109 -5.297 -2.370 1.00 86.06 168 CYS A O 1
ATOM 1350 N N . THR A 1 169 ? 20.811 -5.027 -0.570 1.00 86.44 169 THR A N 1
ATOM 1351 C CA . THR A 1 169 ? 21.541 -5.959 0.303 1.00 86.44 169 THR A CA 1
ATOM 1352 C C . THR A 1 169 ? 20.581 -6.686 1.237 1.00 86.44 169 THR A C 1
ATOM 1354 O O . THR A 1 169 ? 19.490 -6.198 1.513 1.00 86.44 169 THR A O 1
ATOM 1357 N N . PHE A 1 170 ? 20.991 -7.849 1.731 1.00 86.19 170 PHE A N 1
ATOM 1358 C CA . PHE A 1 170 ? 20.228 -8.640 2.689 1.00 86.19 170 PHE A CA 1
ATOM 1359 C C . PHE A 1 170 ? 21.037 -8.814 3.973 1.00 86.19 170 PHE A C 1
ATOM 1361 O O . PHE A 1 170 ? 22.198 -9.224 3.920 1.00 86.19 170 PHE A O 1
ATOM 1368 N N . ASP A 1 171 ? 20.430 -8.478 5.105 1.00 84.12 171 ASP A N 1
ATOM 1369 C CA . ASP A 1 171 ? 20.978 -8.731 6.430 1.00 84.12 171 ASP A CA 1
ATOM 1370 C C . ASP A 1 171 ? 20.505 -10.106 6.909 1.00 84.12 171 ASP A C 1
ATOM 1372 O O . ASP A 1 171 ? 19.309 -10.347 7.075 1.00 84.12 171 ASP A O 1
ATOM 1376 N N . VAL A 1 172 ? 21.457 -11.017 7.106 1.00 84.06 172 VAL A N 1
ATOM 1377 C CA . VAL A 1 172 ? 21.180 -12.407 7.484 1.00 84.06 172 VAL A CA 1
ATOM 1378 C C . VAL A 1 172 ? 20.786 -12.530 8.957 1.00 84.06 172 VAL A C 1
ATOM 1380 O O . VAL A 1 172 ? 20.017 -13.427 9.296 1.00 84.06 172 VAL A O 1
ATOM 1383 N N . GLU A 1 173 ? 21.287 -11.650 9.826 1.00 83.94 173 GLU A N 1
ATOM 1384 C CA . GLU A 1 173 ? 21.017 -11.697 11.266 1.00 83.94 173 GLU A CA 1
ATOM 1385 C C . GLU A 1 173 ? 19.633 -11.129 11.578 1.00 83.94 173 GLU A C 1
ATOM 1387 O O . GLU A 1 173 ? 18.862 -11.738 12.320 1.00 83.94 173 GLU A O 1
ATOM 1392 N N . ALA A 1 174 ? 19.298 -9.989 10.969 1.00 80.50 174 ALA A N 1
ATOM 1393 C CA . ALA A 1 174 ? 17.996 -9.348 11.131 1.00 80.50 174 ALA A CA 1
ATOM 1394 C C . ALA A 1 174 ? 16.912 -9.941 10.215 1.00 80.50 174 ALA A C 1
ATOM 1396 O O . ALA A 1 174 ? 15.728 -9.681 10.420 1.00 80.50 174 ALA A O 1
ATOM 1397 N N . TYR A 1 175 ? 17.307 -10.726 9.207 1.00 84.31 175 TYR A N 1
ATOM 1398 C CA . TYR A 1 175 ? 16.426 -11.245 8.159 1.00 84.31 175 TYR A CA 1
ATOM 1399 C C . TYR A 1 175 ? 15.692 -10.123 7.397 1.00 84.31 175 TYR A C 1
ATOM 1401 O O . TYR A 1 175 ? 14.506 -10.223 7.079 1.00 84.31 175 TYR A O 1
ATOM 1409 N N . LEU A 1 176 ? 16.403 -9.027 7.112 1.00 88.69 176 LEU A N 1
ATOM 1410 C CA . LEU A 1 176 ? 15.855 -7.823 6.479 1.00 88.69 176 LEU A CA 1
ATOM 1411 C C . LEU A 1 176 ? 16.500 -7.558 5.121 1.00 88.69 176 LEU A C 1
ATOM 1413 O O . LEU A 1 176 ? 17.711 -7.680 4.945 1.00 88.69 176 LEU A O 1
ATOM 1417 N N . THR A 1 177 ? 15.684 -7.126 4.161 1.00 90.62 177 THR A N 1
ATOM 1418 C CA . THR A 1 177 ? 16.178 -6.605 2.881 1.00 90.62 177 THR A CA 1
ATOM 1419 C C . THR A 1 177 ? 16.309 -5.092 2.970 1.00 90.62 177 THR A C 1
ATOM 1421 O O . THR A 1 177 ? 15.395 -4.416 3.434 1.00 90.62 177 THR A O 1
ATOM 1424 N N . PHE A 1 178 ? 17.425 -4.560 2.485 1.00 90.69 178 PHE A N 1
ATOM 1425 C CA . PHE A 1 178 ? 17.687 -3.131 2.393 1.00 90.69 178 PHE A CA 1
ATOM 1426 C C . PHE A 1 178 ? 17.912 -2.734 0.941 1.00 90.69 178 PHE A C 1
ATOM 1428 O O . PHE A 1 178 ? 18.625 -3.421 0.208 1.00 90.69 178 PHE A O 1
ATOM 1435 N N . VAL A 1 179 ? 17.377 -1.584 0.552 1.00 91.44 179 VAL A N 1
ATOM 1436 C CA . VAL A 1 179 ? 17.592 -0.975 -0.761 1.00 91.44 179 VAL A CA 1
ATOM 1437 C C . VAL A 1 179 ? 18.093 0.457 -0.627 1.00 91.44 179 VAL A C 1
ATOM 1439 O O . VAL A 1 179 ? 17.772 1.150 0.330 1.00 91.44 179 VAL A O 1
ATOM 1442 N N . ASN A 1 180 ? 18.879 0.905 -1.593 1.00 90.06 180 ASN A N 1
ATOM 1443 C CA . ASN A 1 180 ? 19.346 2.267 -1.746 1.00 90.06 180 ASN A CA 1
ATOM 1444 C C . ASN A 1 180 ? 18.659 2.840 -2.991 1.00 90.06 180 ASN A C 1
ATOM 1446 O O . ASN A 1 180 ? 18.999 2.493 -4.127 1.00 90.06 180 ASN A O 1
ATOM 1450 N N . LEU A 1 181 ? 17.671 3.701 -2.746 1.00 87.44 181 LEU A N 1
ATOM 1451 C CA . LEU A 1 181 ? 16.855 4.348 -3.774 1.00 87.44 181 LEU A CA 1
ATOM 1452 C C . LEU A 1 181 ? 17.591 5.497 -4.483 1.00 87.44 181 LEU A C 1
ATOM 1454 O O . LEU A 1 181 ? 17.044 6.086 -5.401 1.00 87.44 181 LEU A O 1
ATOM 1458 N N . GLU A 1 182 ? 18.834 5.812 -4.114 1.00 85.75 182 GLU A N 1
ATOM 1459 C CA . GLU A 1 182 ? 19.696 6.720 -4.886 1.00 85.75 182 GLU A CA 1
ATOM 1460 C C . GLU A 1 182 ? 20.471 5.961 -5.981 1.00 85.75 182 GLU A C 1
ATOM 1462 O O . GLU A 1 182 ? 20.965 6.550 -6.947 1.00 85.75 182 GLU A O 1
ATOM 1467 N N . LYS A 1 183 ? 20.562 4.628 -5.868 1.00 83.44 183 LYS A N 1
ATOM 1468 C CA . LYS A 1 183 ? 21.238 3.731 -6.820 1.00 83.44 183 LYS A CA 1
ATOM 1469 C C . LYS A 1 183 ? 20.256 3.074 -7.797 1.00 83.44 183 LYS A C 1
ATOM 1471 O O . LYS A 1 183 ? 20.264 1.852 -7.985 1.00 83.44 183 LYS A O 1
ATOM 1476 N N . LEU A 1 184 ? 19.434 3.889 -8.449 1.00 82.06 184 LEU A N 1
ATOM 1477 C CA . LEU A 1 184 ? 18.455 3.425 -9.432 1.00 82.06 184 LEU A CA 1
ATOM 1478 C C . LEU A 1 184 ? 19.115 3.072 -10.777 1.00 82.06 184 LEU A C 1
ATOM 1480 O O . LEU A 1 184 ? 20.189 3.569 -11.158 1.00 82.06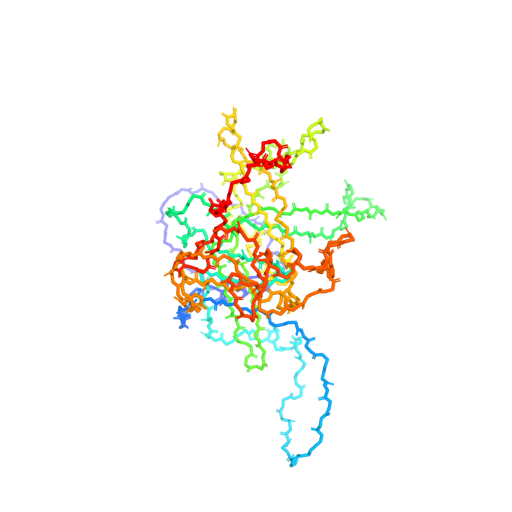 184 LEU A O 1
ATOM 1484 N N . MET A 1 185 ? 18.481 2.150 -11.497 1.00 74.56 185 MET A N 1
ATOM 1485 C CA . MET A 1 185 ? 18.723 1.899 -12.906 1.00 74.56 185 MET A CA 1
ATOM 1486 C C . MET A 1 185 ? 18.492 3.222 -13.632 1.00 74.56 185 MET A C 1
ATOM 1488 O O . MET A 1 185 ? 17.600 3.993 -13.300 1.00 74.56 185 MET A O 1
ATOM 1492 N N . ARG A 1 186 ? 19.390 3.546 -14.557 1.00 65.38 186 ARG A N 1
ATOM 1493 C CA . ARG A 1 186 ? 19.229 4.741 -15.379 1.00 65.38 186 ARG A CA 1
ATOM 1494 C C . ARG A 1 186 ? 18.661 4.200 -16.668 1.00 65.38 186 ARG A C 1
ATOM 1496 O O . ARG A 1 186 ? 19.405 3.491 -17.346 1.00 65.38 186 ARG A O 1
ATOM 1503 N N . ASN A 1 187 ? 17.443 4.600 -17.026 1.00 58.59 187 ASN A N 1
ATOM 1504 C CA . ASN A 1 187 ? 16.716 4.193 -18.245 1.00 58.59 187 ASN A CA 1
ATOM 1505 C C . ASN A 1 187 ? 17.394 4.678 -19.552 1.00 58.59 187 ASN A C 1
ATOM 1507 O O . ASN A 1 187 ? 16.774 4.884 -20.583 1.00 58.59 187 ASN A O 1
ATOM 1511 N N . SER A 1 188 ? 18.703 4.923 -19.492 1.00 53.41 188 SER A N 1
ATOM 1512 C CA . SER A 1 188 ? 19.604 5.290 -20.574 1.00 53.41 188 SER A CA 1
ATOM 1513 C C . SER A 1 188 ? 20.220 4.085 -21.289 1.00 53.41 188 SER A C 1
ATOM 1515 O O . SER A 1 188 ? 20.841 4.268 -22.333 1.00 53.41 188 SER A O 1
ATOM 1517 N N . LYS A 1 189 ? 20.136 2.878 -20.709 1.00 57.44 189 LYS A N 1
ATOM 1518 C CA . LYS A 1 189 ? 20.606 1.642 -21.348 1.00 57.44 189 LYS A CA 1
ATOM 1519 C C . LYS A 1 189 ? 19.401 0.866 -21.859 1.00 57.44 189 LYS A C 1
ATOM 1521 O O . LYS A 1 189 ? 18.456 0.680 -21.110 1.00 57.44 189 LYS A O 1
ATOM 1526 N N . VAL A 1 190 ? 19.490 0.385 -23.096 1.00 49.31 190 VAL A N 1
ATOM 1527 C CA . VAL A 1 190 ? 18.437 -0.399 -23.768 1.00 49.31 190 VAL A CA 1
ATOM 1528 C C . VAL A 1 190 ? 18.070 -1.671 -22.982 1.00 49.31 190 VAL A C 1
ATOM 1530 O O . VAL A 1 190 ? 16.934 -2.116 -23.042 1.00 49.31 190 VAL A O 1
ATOM 1533 N N . ASP A 1 191 ? 19.002 -2.212 -22.187 1.00 55.47 191 ASP A N 1
ATOM 1534 C CA . ASP A 1 191 ? 18.783 -3.415 -21.368 1.00 55.47 191 ASP A CA 1
ATOM 1535 C C . ASP A 1 191 ? 18.062 -3.163 -20.026 1.00 55.47 191 ASP A C 1
ATOM 1537 O O . ASP A 1 191 ? 17.744 -4.122 -19.316 1.00 55.47 191 ASP A O 1
ATOM 1541 N N . ASP A 1 192 ? 17.882 -1.903 -19.614 1.00 66.62 192 ASP A N 1
ATOM 1542 C CA . ASP A 1 192 ? 17.205 -1.554 -18.360 1.00 66.62 192 ASP A CA 1
ATOM 1543 C C . ASP A 1 192 ? 15.699 -1.382 -18.675 1.00 66.62 192 ASP A C 1
ATOM 1545 O O . ASP A 1 192 ? 15.258 -0.265 -18.910 1.00 66.62 192 ASP A O 1
ATOM 1549 N N . GLU A 1 193 ? 14.927 -2.481 -18.725 1.00 75.81 193 GLU A N 1
ATOM 1550 C CA . GLU A 1 193 ? 13.461 -2.473 -18.945 1.00 75.81 193 GLU A CA 1
ATOM 1551 C C . GLU A 1 193 ? 12.744 -1.762 -17.776 1.00 75.81 193 GLU A C 1
ATOM 1553 O O . GLU A 1 193 ? 12.743 -2.292 -16.655 1.00 75.81 193 GLU A O 1
ATOM 1558 N N . PRO A 1 194 ? 12.166 -0.560 -17.981 1.00 85.38 194 PRO A N 1
ATOM 1559 C CA . PRO A 1 194 ? 11.582 0.211 -16.890 1.00 85.38 194 PRO A CA 1
ATOM 1560 C C . PRO A 1 194 ? 10.110 -0.127 -16.645 1.00 85.38 194 PRO A C 1
ATOM 1562 O O . PRO A 1 194 ? 9.575 0.239 -15.595 1.00 85.38 194 PRO A O 1
ATOM 1565 N N . TYR A 1 195 ? 9.451 -0.827 -17.571 1.00 87.88 195 TYR A N 1
ATOM 1566 C CA . TYR A 1 195 ? 8.036 -1.142 -17.462 1.00 87.88 195 TYR A CA 1
ATOM 1567 C C . TYR A 1 195 ? 7.810 -2.511 -16.815 1.00 87.88 195 TYR A C 1
ATOM 1569 O O . TYR A 1 195 ? 8.508 -3.487 -17.086 1.00 87.88 195 TYR A O 1
ATOM 1577 N N . CYS A 1 196 ? 6.782 -2.613 -15.976 1.00 89.25 196 CYS A N 1
ATOM 1578 C CA . CYS A 1 196 ? 6.232 -3.900 -15.558 1.00 89.25 196 CYS A CA 1
ATOM 1579 C C . CYS A 1 196 ? 4.715 -3.925 -15.726 1.00 89.25 196 CYS A C 1
ATOM 1581 O O . CYS A 1 196 ? 4.045 -2.892 -15.688 1.00 89.25 196 CYS A O 1
ATOM 1583 N N . LEU A 1 197 ? 4.149 -5.117 -15.910 1.00 89.62 197 LEU A N 1
ATOM 1584 C CA . LEU A 1 197 ? 2.699 -5.272 -15.917 1.00 89.62 197 LEU A CA 1
ATOM 1585 C C . LEU A 1 197 ? 2.164 -5.025 -14.506 1.00 89.62 197 LEU A C 1
ATOM 1587 O O . LEU A 1 197 ? 2.659 -5.608 -13.538 1.00 89.62 197 LEU A O 1
ATOM 1591 N N . ALA A 1 198 ? 1.094 -4.236 -14.392 1.00 88.69 198 ALA A N 1
ATOM 1592 C CA . ALA A 1 198 ? 0.442 -3.988 -13.105 1.00 88.69 198 ALA A CA 1
ATOM 1593 C C . ALA A 1 198 ? 0.027 -5.306 -12.413 1.00 88.69 198 ALA A C 1
ATOM 1595 O O . ALA A 1 198 ? 0.145 -5.451 -11.199 1.00 88.69 198 ALA A O 1
ATOM 1596 N N . SER A 1 199 ? -0.374 -6.313 -13.196 1.00 85.62 199 SER A N 1
ATOM 1597 C CA . SER A 1 199 ? -0.742 -7.654 -12.720 1.00 85.62 199 SER A CA 1
ATOM 1598 C C . SER A 1 199 ? 0.427 -8.479 -12.162 1.00 85.62 199 SER A C 1
ATOM 1600 O O . SER A 1 199 ? 0.193 -9.482 -11.489 1.00 85.62 199 SER A O 1
ATOM 1602 N N . GLN A 1 200 ? 1.678 -8.082 -12.404 1.00 89.19 200 GLN A N 1
ATOM 1603 C CA . GLN A 1 200 ? 2.879 -8.730 -11.860 1.00 89.19 200 GLN A CA 1
ATOM 1604 C C . GLN A 1 200 ? 3.452 -7.982 -10.650 1.00 89.19 200 GLN A C 1
ATOM 1606 O O . GLN A 1 200 ? 4.282 -8.526 -9.915 1.00 89.19 200 GLN A O 1
ATOM 1611 N N . ALA A 1 201 ? 3.007 -6.746 -10.423 1.00 91.50 201 ALA A N 1
ATOM 1612 C CA . ALA A 1 201 ? 3.473 -5.909 -9.334 1.00 91.50 201 ALA A CA 1
ATOM 1613 C C . ALA A 1 201 ? 2.913 -6.370 -7.978 1.00 91.50 201 ALA A C 1
ATOM 1615 O O . ALA A 1 201 ? 1.732 -6.692 -7.821 1.00 91.50 201 ALA A O 1
ATOM 1616 N N . SER A 1 202 ? 3.778 -6.365 -6.966 1.00 92.69 202 SER A N 1
ATOM 1617 C CA . SER A 1 202 ? 3.413 -6.401 -5.548 1.00 92.69 202 SER A CA 1
ATOM 1618 C C . SER A 1 202 ? 3.874 -5.120 -4.866 1.00 92.69 202 SER A C 1
ATOM 1620 O O . SER A 1 202 ? 4.869 -4.529 -5.279 1.00 92.69 202 SER A O 1
ATOM 1622 N N . GLN A 1 203 ? 3.173 -4.686 -3.822 1.00 93.25 203 GLN A N 1
ATOM 1623 C CA . GLN A 1 203 ? 3.542 -3.461 -3.118 1.00 93.25 203 GLN A CA 1
ATOM 1624 C C . GLN A 1 203 ? 4.554 -3.723 -2.003 1.00 93.25 203 GLN A C 1
ATOM 1626 O O . GLN A 1 203 ? 4.456 -4.704 -1.259 1.00 93.25 203 GLN A O 1
ATOM 1631 N N . VAL A 1 204 ? 5.503 -2.802 -1.871 1.00 93.38 204 VAL A N 1
ATOM 1632 C CA . VAL A 1 204 ? 6.430 -2.716 -0.742 1.00 93.38 204 VAL A CA 1
ATOM 1633 C C . VAL A 1 204 ? 6.431 -1.302 -0.181 1.00 93.38 204 VAL A C 1
ATOM 1635 O O . VAL A 1 204 ? 6.150 -0.337 -0.886 1.00 93.38 204 VAL A O 1
ATOM 1638 N N . LEU A 1 205 ? 6.760 -1.186 1.097 1.00 91.75 205 LEU A N 1
ATOM 1639 C CA . LEU A 1 205 ? 6.997 0.073 1.783 1.00 91.75 205 LEU A CA 1
ATOM 1640 C C . LEU A 1 205 ? 8.491 0.199 2.066 1.00 91.75 205 LEU A C 1
ATOM 1642 O O . LEU A 1 205 ? 9.146 -0.773 2.450 1.00 91.75 205 LEU A O 1
ATOM 1646 N N . TYR A 1 206 ? 9.016 1.407 1.900 1.00 91.69 206 TYR A N 1
ATOM 1647 C CA . TYR A 1 206 ? 10.402 1.722 2.215 1.00 91.69 206 TYR A CA 1
ATOM 1648 C C . TYR A 1 206 ? 10.458 2.501 3.525 1.00 91.69 206 TYR A C 1
ATOM 1650 O O . TYR A 1 206 ? 9.882 3.582 3.640 1.00 91.69 206 TYR A O 1
ATOM 1658 N N . CYS A 1 207 ? 11.150 1.944 4.516 1.00 88.94 207 CYS A N 1
ATOM 1659 C CA . CYS A 1 207 ? 11.409 2.611 5.787 1.00 88.94 207 CYS A CA 1
ATOM 1660 C C . CYS A 1 207 ? 12.885 2.994 5.852 1.00 88.94 207 CYS A C 1
ATOM 1662 O O . CYS A 1 207 ? 13.739 2.111 5.874 1.00 88.94 207 CYS A O 1
ATOM 1664 N N . GLN A 1 208 ? 13.190 4.291 5.886 1.00 88.12 208 GLN A N 1
ATOM 1665 C CA . GLN A 1 208 ? 14.572 4.764 5.946 1.00 88.12 208 GLN A CA 1
ATOM 1666 C C . GLN A 1 208 ? 15.276 4.245 7.208 1.00 88.12 208 GLN A C 1
ATOM 1668 O O . GLN A 1 208 ? 14.712 4.283 8.304 1.00 88.12 208 GLN A O 1
ATOM 1673 N N . ASP A 1 209 ? 16.508 3.765 7.052 1.00 81.88 209 ASP A N 1
ATOM 1674 C CA . ASP A 1 209 ? 17.357 3.365 8.169 1.00 81.88 209 ASP A CA 1
ATOM 1675 C C . ASP A 1 209 ? 17.956 4.627 8.828 1.00 81.88 209 ASP A C 1
ATOM 1677 O O . ASP A 1 209 ? 18.692 5.374 8.175 1.00 81.88 209 ASP A O 1
ATOM 1681 N N . PRO A 1 210 ? 17.684 4.896 10.120 1.00 83.69 210 PRO A N 1
ATOM 1682 C CA . PRO A 1 210 ? 18.190 6.091 10.795 1.00 83.69 210 PRO A CA 1
ATOM 1683 C C . PRO A 1 210 ? 19.717 6.090 10.966 1.00 83.69 210 PRO A C 1
ATOM 1685 O O . PRO A 1 210 ? 20.311 7.145 11.181 1.00 83.69 210 PRO A O 1
ATOM 1688 N N . THR A 1 211 ? 20.361 4.923 10.889 1.00 85.00 211 THR A N 1
ATOM 1689 C CA . THR A 1 211 ? 21.821 4.771 10.974 1.00 85.00 211 THR A CA 1
ATOM 1690 C C . THR A 1 211 ? 22.501 4.845 9.606 1.00 85.00 211 THR A C 1
ATOM 1692 O O . THR A 1 211 ? 23.697 5.133 9.527 1.00 85.00 211 THR A O 1
ATOM 1695 N N . ARG A 1 212 ? 21.743 4.611 8.527 1.00 84.75 212 ARG A N 1
ATOM 1696 C CA . ARG A 1 212 ? 22.206 4.565 7.135 1.00 84.75 212 ARG A CA 1
ATOM 1697 C C . ARG A 1 212 ? 21.204 5.289 6.245 1.00 84.75 212 ARG A C 1
ATOM 1699 O O . ARG A 1 212 ? 20.361 4.669 5.610 1.00 84.75 212 ARG A O 1
ATOM 1706 N N . THR A 1 213 ? 21.300 6.611 6.196 1.00 84.06 213 THR A N 1
ATOM 1707 C CA . THR A 1 213 ? 20.299 7.472 5.544 1.00 84.06 213 THR A CA 1
ATOM 1708 C C . THR A 1 213 ? 20.116 7.204 4.048 1.00 84.06 213 THR A C 1
ATOM 1710 O O . THR A 1 213 ? 19.063 7.519 3.502 1.00 84.06 213 THR A O 1
ATOM 1713 N N . ASP A 1 214 ? 21.117 6.625 3.387 1.00 87.50 214 ASP A N 1
ATOM 1714 C CA . ASP A 1 214 ? 21.082 6.211 1.981 1.00 87.50 214 ASP A CA 1
ATOM 1715 C C . ASP A 1 214 ? 20.401 4.843 1.764 1.00 87.50 214 ASP A C 1
ATOM 1717 O O . ASP A 1 214 ? 20.216 4.415 0.625 1.00 87.50 214 ASP A O 1
ATOM 1721 N N . TRP A 1 215 ? 20.015 4.146 2.836 1.00 90.25 215 TRP A N 1
ATOM 1722 C CA . TRP A 1 215 ? 19.354 2.845 2.791 1.00 90.25 215 TRP A CA 1
ATOM 1723 C C . TRP A 1 215 ? 17.963 2.891 3.411 1.00 90.25 215 TRP A C 1
ATOM 1725 O O . TRP A 1 215 ? 17.680 3.597 4.375 1.00 90.25 215 TRP A O 1
ATOM 1735 N N . SER A 1 216 ? 17.080 2.080 2.848 1.00 91.81 216 SER A N 1
ATOM 1736 C CA . SER A 1 216 ? 15.740 1.834 3.351 1.00 91.81 216 SER A CA 1
ATOM 1737 C C . SER A 1 216 ? 15.524 0.342 3.518 1.00 91.81 216 SER A C 1
ATOM 1739 O O . SER A 1 216 ? 15.853 -0.442 2.629 1.00 91.81 216 SER A O 1
ATOM 1741 N N . VAL A 1 217 ? 14.948 -0.050 4.647 1.00 92.25 217 VAL A N 1
ATOM 1742 C CA . VAL A 1 217 ? 14.404 -1.390 4.854 1.00 92.25 217 VAL A CA 1
ATOM 1743 C C . VAL A 1 217 ? 13.198 -1.563 3.939 1.00 92.25 217 VAL A C 1
ATOM 1745 O O . VAL A 1 217 ? 12.339 -0.682 3.856 1.00 92.25 217 VAL A O 1
ATOM 1748 N N . VAL A 1 218 ? 13.132 -2.706 3.267 1.00 92.75 218 VAL A N 1
ATOM 1749 C CA . VAL A 1 218 ? 11.973 -3.115 2.478 1.00 92.75 218 VAL A CA 1
ATOM 1750 C C . VAL A 1 218 ? 11.005 -3.871 3.373 1.00 92.75 218 VAL A C 1
ATOM 1752 O O . VAL A 1 218 ? 11.365 -4.881 3.978 1.00 92.75 218 VAL A O 1
ATOM 1755 N N . ILE A 1 219 ? 9.766 -3.398 3.425 1.00 89.94 219 ILE A N 1
ATOM 1756 C CA . ILE A 1 219 ? 8.676 -4.028 4.163 1.00 89.94 219 ILE A CA 1
ATOM 1757 C C . ILE A 1 219 ? 7.619 -4.441 3.147 1.00 89.94 219 ILE A C 1
ATOM 1759 O O . ILE A 1 219 ? 7.088 -3.603 2.422 1.00 89.94 219 ILE A O 1
ATOM 1763 N N . ASP A 1 220 ? 7.298 -5.729 3.086 1.00 89.38 220 ASP A N 1
ATOM 1764 C CA . ASP A 1 220 ? 6.211 -6.199 2.233 1.00 89.38 220 ASP A CA 1
ATOM 1765 C C . ASP A 1 220 ? 4.883 -5.609 2.700 1.00 89.38 220 ASP A C 1
ATOM 1767 O O . ASP A 1 220 ? 4.493 -5.764 3.861 1.00 89.38 220 ASP A O 1
ATOM 1771 N N . ALA A 1 221 ? 4.181 -4.926 1.794 1.00 85.19 221 ALA A N 1
ATOM 1772 C CA . ALA A 1 221 ? 2.856 -4.438 2.114 1.00 85.19 221 ALA A CA 1
ATOM 1773 C C . ALA A 1 221 ? 1.908 -5.638 2.256 1.00 85.19 221 ALA A C 1
ATOM 1775 O O . ALA A 1 221 ? 1.987 -6.595 1.475 1.00 85.19 221 ALA A O 1
ATOM 1776 N N . PRO A 1 222 ? 0.988 -5.619 3.231 1.00 78.75 222 PRO A N 1
ATOM 1777 C CA . PRO A 1 222 ? -0.022 -6.654 3.319 1.00 78.75 222 PRO A CA 1
ATOM 1778 C C . PRO A 1 222 ? -0.921 -6.578 2.083 1.00 78.75 222 PRO A C 1
ATOM 1780 O O . PRO A 1 222 ? -1.393 -5.500 1.714 1.00 78.75 222 PRO A O 1
ATOM 1783 N N . LYS A 1 223 ? -1.202 -7.733 1.470 1.00 74.62 223 LYS A N 1
ATOM 1784 C CA . LYS A 1 223 ? -2.295 -7.833 0.501 1.00 74.62 223 LYS A CA 1
ATOM 1785 C C . LYS A 1 223 ? -3.588 -7.465 1.217 1.00 74.62 223 LYS A C 1
ATOM 1787 O O . LYS A 1 223 ? -4.035 -8.177 2.115 1.00 74.62 223 LYS A O 1
ATOM 1792 N N . ARG A 1 224 ? -4.186 -6.352 0.820 1.00 66.12 224 ARG A N 1
ATOM 1793 C CA . ARG A 1 224 ? -5.569 -6.015 1.148 1.00 66.12 224 ARG A CA 1
ATOM 1794 C C . ARG A 1 224 ? -6.400 -6.949 0.277 1.00 66.12 224 ARG A C 1
ATOM 1796 O O . ARG A 1 224 ? -6.203 -6.928 -0.926 1.00 66.12 224 ARG A O 1
ATOM 1803 N N . LEU A 1 225 ? -7.222 -7.845 0.826 1.00 51.38 225 LEU A N 1
ATOM 1804 C CA . LEU A 1 225 ? -7.961 -8.784 -0.033 1.00 51.38 225 LEU A CA 1
ATOM 1805 C C . LEU A 1 225 ? -8.722 -7.999 -1.112 1.00 51.38 225 LEU A C 1
ATOM 1807 O O . LEU A 1 225 ? -9.531 -7.125 -0.798 1.00 51.38 225 LEU A O 1
ATOM 1811 N N . ASP A 1 226 ? -8.406 -8.297 -2.372 1.00 45.94 226 ASP A N 1
ATOM 1812 C CA . ASP A 1 226 ? -9.060 -7.694 -3.522 1.00 45.94 226 ASP A CA 1
ATOM 1813 C C . ASP A 1 226 ? -10.527 -8.145 -3.526 1.00 45.94 226 ASP A C 1
ATOM 1815 O O . ASP A 1 226 ? -10.823 -9.336 -3.455 1.00 45.94 226 ASP A O 1
ATOM 1819 N N . LYS A 1 227 ? -11.437 -7.170 -3.576 1.00 45.03 227 LYS A N 1
ATOM 1820 C CA . LYS A 1 227 ? -12.885 -7.292 -3.820 1.00 45.03 227 LYS A CA 1
ATOM 1821 C C . LYS A 1 227 ? -13.794 -8.075 -2.862 1.00 45.03 227 LYS A C 1
ATOM 1823 O O . LYS A 1 227 ? -14.989 -7.820 -2.924 1.00 45.03 227 LYS A O 1
ATOM 1828 N N . ASP A 1 228 ? -13.293 -8.887 -1.933 1.00 40.50 228 ASP A N 1
ATOM 1829 C CA . ASP A 1 228 ? -14.164 -9.565 -0.944 1.00 40.50 228 ASP A CA 1
ATOM 1830 C C . ASP A 1 228 ? -14.103 -8.979 0.483 1.00 40.50 228 ASP A C 1
ATOM 1832 O O . ASP A 1 228 ? -14.824 -9.428 1.375 1.00 40.50 228 ASP A O 1
ATOM 1836 N N . ILE A 1 229 ? -13.317 -7.919 0.724 1.00 43.16 229 ILE A N 1
ATOM 1837 C CA . ILE A 1 229 ? -13.418 -7.140 1.981 1.00 43.16 229 ILE A CA 1
ATOM 1838 C C . ILE A 1 229 ? -14.625 -6.181 2.003 1.00 43.16 229 ILE A C 1
ATOM 1840 O O . ILE A 1 229 ? -14.928 -5.610 3.047 1.00 43.16 229 ILE A O 1
ATOM 1844 N N . ASP A 1 230 ? -15.452 -6.154 0.955 1.00 42.84 230 ASP A N 1
ATOM 1845 C CA . ASP A 1 230 ? -16.823 -5.631 1.080 1.00 42.84 230 ASP A CA 1
ATOM 1846 C C . ASP A 1 230 ? -17.736 -6.516 1.960 1.00 42.84 230 ASP A C 1
ATOM 1848 O O . ASP A 1 230 ? -18.880 -6.150 2.229 1.00 42.84 230 ASP A O 1
ATOM 1852 N N . ALA A 1 231 ? -17.247 -7.637 2.512 1.00 45.56 231 ALA A N 1
ATOM 1853 C CA . ALA A 1 231 ? -17.969 -8.360 3.562 1.00 45.56 231 ALA A CA 1
ATOM 1854 C C . ALA A 1 231 ? -18.063 -7.578 4.891 1.00 45.56 231 ALA A C 1
ATOM 1856 O O . ALA A 1 231 ? -18.907 -7.899 5.726 1.00 45.56 231 ALA A O 1
ATOM 1857 N N . VAL A 1 232 ? -17.228 -6.551 5.102 1.00 55.84 232 VAL A N 1
ATOM 1858 C CA . VAL A 1 232 ? -17.292 -5.666 6.277 1.00 55.84 232 VAL A CA 1
ATOM 1859 C C . VAL A 1 232 ? -17.388 -4.229 5.783 1.00 55.84 232 VAL A C 1
ATOM 1861 O O . VAL A 1 232 ? -16.388 -3.526 5.656 1.00 55.84 232 VAL A O 1
ATOM 1864 N N . LEU A 1 233 ? -18.608 -3.783 5.491 1.00 71.62 233 LEU A N 1
ATOM 1865 C CA . LEU A 1 233 ? -18.849 -2.402 5.089 1.00 71.62 233 LEU A CA 1
ATOM 1866 C C . LEU A 1 233 ? -18.623 -1.468 6.289 1.00 71.62 233 LEU A C 1
ATOM 1868 O O . LEU A 1 233 ? -19.504 -1.312 7.141 1.00 71.62 233 LEU A O 1
ATOM 1872 N N . LEU A 1 234 ? -17.421 -0.889 6.356 1.00 83.00 234 LEU A N 1
ATOM 1873 C CA . LEU A 1 234 ? -17.041 0.126 7.335 1.00 83.00 234 LEU A CA 1
ATOM 1874 C C . LEU A 1 234 ? -17.686 1.460 6.967 1.00 83.00 234 LEU A C 1
ATOM 1876 O O . LEU A 1 234 ? -17.508 1.968 5.859 1.00 83.00 234 LEU A O 1
ATOM 1880 N N . ILE A 1 235 ? -18.398 2.042 7.920 1.00 88.44 235 ILE A N 1
ATOM 1881 C CA . ILE A 1 235 ? -19.039 3.347 7.795 1.00 88.44 235 ILE A CA 1
ATOM 1882 C C . ILE A 1 235 ? -18.552 4.260 8.918 1.00 88.44 235 ILE A C 1
ATOM 1884 O O . ILE A 1 235 ? -18.257 3.810 10.028 1.00 88.44 235 ILE A O 1
ATOM 1888 N N . ILE A 1 236 ? -18.462 5.551 8.615 1.00 91.69 236 ILE A N 1
ATOM 1889 C CA . ILE A 1 236 ? -18.184 6.590 9.605 1.00 91.69 236 ILE A CA 1
ATOM 1890 C C . ILE A 1 236 ? -19.508 7.284 9.884 1.00 91.69 236 ILE A C 1
ATOM 1892 O O . ILE A 1 236 ? -20.149 7.759 8.945 1.00 91.69 236 ILE A O 1
ATOM 1896 N N . VAL A 1 237 ? -19.912 7.324 11.151 1.00 94.62 237 VAL A N 1
ATOM 1897 C CA . VAL A 1 237 ? -21.149 7.987 11.576 1.00 94.62 237 VAL A CA 1
ATOM 1898 C C . VAL A 1 237 ? -20.872 9.169 12.502 1.00 94.62 237 VAL A C 1
ATOM 1900 O O . VAL A 1 237 ? -19.861 9.199 13.209 1.00 94.62 237 VAL A O 1
ATOM 1903 N N . ASP A 1 238 ? -21.769 10.154 12.488 1.00 94.94 238 ASP A N 1
ATOM 1904 C CA . ASP A 1 238 ? -21.778 11.256 13.454 1.00 94.94 238 ASP A CA 1
ATOM 1905 C C . ASP A 1 238 ? -22.336 10.814 14.826 1.00 94.94 238 ASP A C 1
ATOM 1907 O O . ASP A 1 238 ? -22.770 9.678 15.013 1.00 94.94 238 ASP A O 1
ATOM 1911 N N . GLU A 1 239 ? -22.362 11.723 15.806 1.00 93.75 239 GLU A N 1
ATOM 1912 C CA . GLU A 1 239 ? -22.929 11.471 17.147 1.00 93.75 239 GLU A CA 1
ATOM 1913 C C . GLU A 1 239 ? -24.415 11.076 17.138 1.00 93.75 239 GLU A C 1
ATOM 1915 O O . GLU A 1 239 ? -24.925 10.552 18.127 1.00 93.75 239 GLU A O 1
ATOM 1920 N N . LYS A 1 240 ? -25.130 11.341 16.041 1.00 93.88 240 LYS A N 1
ATOM 1921 C CA . LYS A 1 240 ? -26.546 11.005 15.865 1.00 93.88 240 LYS A CA 1
ATOM 1922 C C . LYS A 1 240 ? -26.738 9.698 15.087 1.00 93.88 240 LYS A C 1
ATOM 1924 O O . LYS A 1 240 ? -27.882 9.286 14.907 1.00 93.88 240 LYS A O 1
ATOM 1929 N N . GLY A 1 241 ? -25.658 9.057 14.635 1.00 92.44 241 GLY A N 1
ATOM 1930 C CA . GLY A 1 241 ? -25.686 7.830 13.842 1.00 92.44 241 GLY A CA 1
ATOM 1931 C C . GLY A 1 241 ? -25.894 8.036 12.339 1.00 92.44 241 GLY A C 1
ATOM 1932 O O . GLY A 1 241 ? -26.176 7.064 11.638 1.00 92.44 241 GLY A O 1
ATOM 1933 N N . ASN A 1 242 ? -25.770 9.262 11.820 1.00 94.31 242 ASN A N 1
ATOM 1934 C CA . ASN A 1 242 ? -25.866 9.514 10.380 1.00 94.31 242 ASN A CA 1
ATOM 1935 C C . ASN A 1 242 ? -24.538 9.195 9.692 1.00 94.31 242 ASN A C 1
ATOM 1937 O O . ASN A 1 242 ? -23.488 9.639 10.153 1.00 94.31 242 ASN A O 1
ATOM 1941 N N . GLU A 1 243 ? -24.589 8.473 8.571 1.00 93.00 243 GLU A N 1
ATOM 1942 C CA . GLU A 1 243 ? -23.414 8.197 7.738 1.00 93.00 243 GLU A CA 1
ATOM 1943 C C . GLU A 1 243 ? -22.823 9.497 7.169 1.00 93.00 243 GLU A C 1
ATOM 1945 O O . GLU A 1 243 ? -23.553 10.361 6.677 1.00 93.00 243 GLU A O 1
ATOM 1950 N N . ILE A 1 244 ? -21.494 9.626 7.223 1.00 91.81 244 ILE A N 1
ATOM 1951 C CA . ILE A 1 244 ? -20.764 10.783 6.699 1.00 91.81 244 ILE A CA 1
ATOM 1952 C C . ILE A 1 244 ? -19.976 10.377 5.447 1.00 91.81 244 ILE A C 1
ATOM 1954 O O . ILE A 1 244 ? -19.102 9.504 5.486 1.00 91.81 244 ILE A O 1
ATOM 1958 N N . GLU A 1 245 ? -20.254 11.043 4.328 1.00 85.50 245 GLU A N 1
ATOM 1959 C CA . GLU A 1 245 ? -19.543 10.874 3.054 1.00 85.50 245 GLU A CA 1
ATOM 1960 C C . GLU A 1 245 ? -18.362 11.855 2.907 1.00 85.50 245 GLU A C 1
ATOM 1962 O O . GLU A 1 245 ? -18.289 12.868 3.597 1.00 85.50 245 GLU A O 1
ATOM 1967 N N . GLY A 1 246 ? -17.415 11.549 2.010 1.00 83.62 246 GLY A N 1
ATOM 1968 C CA . GLY A 1 246 ? -16.230 12.382 1.758 1.00 83.62 246 GLY A CA 1
ATOM 1969 C C . GLY A 1 246 ? -15.218 12.438 2.913 1.00 83.62 246 GLY A C 1
ATOM 1970 O O . GLY A 1 246 ? -15.170 11.544 3.757 1.00 83.62 246 GLY A O 1
ATOM 1971 N N . GLU A 1 247 ? -14.376 13.471 2.927 1.00 89.69 247 GLU A N 1
ATOM 1972 C CA . GLU A 1 247 ? -13.425 13.726 4.016 1.00 89.69 247 GLU A CA 1
ATOM 1973 C C . GLU A 1 247 ? -14.182 13.990 5.328 1.00 89.69 247 GLU A C 1
ATOM 1975 O O . GLU A 1 247 ? -14.975 14.931 5.414 1.00 89.69 247 GLU A O 1
ATOM 1980 N N . CYS A 1 248 ? -13.972 13.156 6.346 1.00 88.94 248 CYS A N 1
ATOM 1981 C CA . CYS A 1 248 ? -14.743 13.213 7.586 1.00 88.94 248 CYS A CA 1
ATOM 1982 C C . CYS A 1 248 ? -14.017 12.581 8.776 1.00 88.94 248 CYS A C 1
ATOM 1984 O O . CYS A 1 248 ? -13.040 11.862 8.619 1.00 88.94 248 CYS A O 1
ATOM 1986 N N . SER A 1 249 ? -14.519 12.829 9.984 1.00 92.94 249 SER A N 1
ATOM 1987 C CA . SER A 1 249 ? -14.088 12.157 11.211 1.00 92.94 249 SER A CA 1
ATOM 1988 C C . SER A 1 249 ? -15.309 11.857 12.072 1.00 92.94 249 SER A C 1
ATOM 1990 O O . SER A 1 249 ? -16.233 12.671 12.126 1.00 92.94 249 SER A O 1
ATOM 1992 N N . GLY A 1 250 ? -15.332 10.691 12.710 1.00 94.56 250 GLY A N 1
ATOM 1993 C CA . GLY A 1 250 ? -16.475 10.233 13.490 1.00 94.56 250 GLY A CA 1
ATOM 1994 C C . GLY A 1 250 ? -16.268 8.851 14.098 1.00 94.56 250 GLY A C 1
ATOM 1995 O O . GLY A 1 250 ? -15.13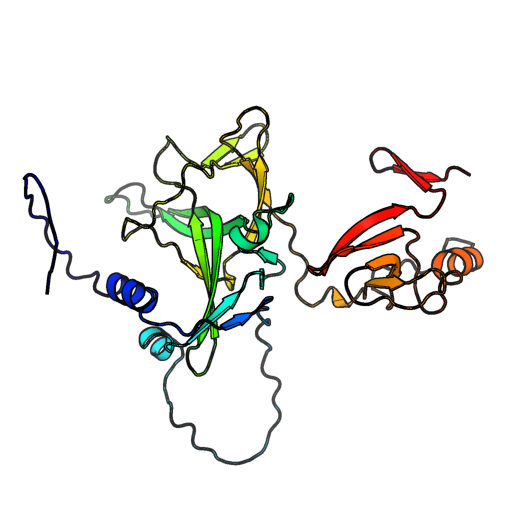9 8.409 14.325 1.00 94.56 250 GLY A O 1
ATOM 1996 N N . TYR A 1 251 ? -17.375 8.169 14.368 1.00 95.69 251 TYR A N 1
ATOM 1997 C CA . TYR A 1 251 ? -17.393 6.848 14.987 1.00 95.69 251 TYR A CA 1
ATOM 1998 C C . TYR A 1 251 ? -17.304 5.749 13.933 1.00 95.69 251 TYR A C 1
ATOM 2000 O O . TYR A 1 251 ? -18.040 5.772 12.944 1.00 95.69 251 TYR A O 1
ATOM 2008 N N . LEU A 1 252 ? -16.429 4.767 14.160 1.00 93.50 252 LEU A N 1
ATOM 2009 C CA . LEU A 1 252 ? -16.314 3.599 13.298 1.00 93.50 252 LEU A CA 1
ATOM 2010 C C . LEU A 1 252 ? -17.444 2.609 13.583 1.00 93.50 252 LEU A C 1
ATOM 2012 O O . LEU A 1 252 ? -17.574 2.078 14.691 1.00 93.50 252 LEU A O 1
ATOM 2016 N N . CYS A 1 253 ? -18.229 2.325 12.554 1.00 92.62 253 CYS A N 1
ATOM 2017 C CA . CYS A 1 253 ? -19.298 1.343 12.594 1.00 92.62 253 CYS A CA 1
ATOM 2018 C C . CYS A 1 253 ? -19.169 0.345 11.439 1.00 92.62 253 CYS A C 1
ATOM 2020 O O . CYS A 1 253 ? -18.561 0.625 10.406 1.00 92.62 253 CYS A O 1
ATOM 2022 N N . ILE A 1 254 ? -19.759 -0.833 11.619 1.00 90.25 254 ILE A N 1
ATOM 2023 C CA . ILE A 1 254 ? -19.858 -1.875 10.600 1.00 90.25 254 ILE A CA 1
ATOM 2024 C C . ILE A 1 254 ? -21.334 -2.085 10.265 1.00 90.25 254 ILE A C 1
ATOM 2026 O O . ILE A 1 254 ? -22.150 -2.346 11.152 1.00 90.25 254 ILE A O 1
ATOM 2030 N N . LYS A 1 255 ? -21.667 -1.992 8.976 1.00 85.31 255 LYS A N 1
ATOM 2031 C CA . LYS A 1 255 ? -23.050 -2.043 8.484 1.00 85.31 255 LYS A CA 1
ATOM 2032 C C . LYS A 1 255 ? -23.594 -3.451 8.260 1.00 85.31 255 LYS A C 1
ATOM 2034 O O . LYS A 1 255 ? -24.788 -3.673 8.430 1.00 85.31 255 LYS A O 1
ATOM 2039 N N . TYR A 1 256 ? -22.735 -4.408 7.916 1.00 79.06 256 TYR A N 1
ATOM 2040 C CA . TYR A 1 256 ? -23.137 -5.794 7.671 1.00 79.06 256 TYR A CA 1
ATOM 2041 C C . TYR A 1 256 ? -22.344 -6.774 8.529 1.00 79.06 256 TYR A C 1
ATOM 2043 O O . TYR A 1 256 ? -21.183 -6.547 8.853 1.00 79.06 256 TYR A O 1
ATOM 2051 N N . SER A 1 257 ? -22.990 -7.878 8.899 1.00 77.25 257 SER A N 1
ATOM 2052 C CA . SER A 1 257 ? -22.334 -8.971 9.614 1.00 77.25 257 SER A CA 1
ATOM 2053 C C . SER A 1 257 ? -21.273 -9.642 8.738 1.00 77.25 257 SER A C 1
ATOM 2055 O O . SER A 1 257 ? -21.412 -9.701 7.519 1.00 77.25 257 SER A O 1
ATOM 2057 N N . TRP A 1 258 ? -20.244 -10.200 9.372 1.00 78.50 258 TRP A N 1
ATOM 2058 C CA . TRP A 1 258 ? -19.167 -10.932 8.713 1.00 78.50 258 TRP A CA 1
ATOM 2059 C C . TRP A 1 258 ? -18.913 -12.264 9.427 1.00 78.50 258 TRP A C 1
ATOM 2061 O O . TRP A 1 258 ? -19.190 -12.370 10.624 1.00 78.50 258 TRP A O 1
ATOM 2071 N N . PRO A 1 259 ? -18.337 -13.279 8.750 1.00 73.31 259 PRO A N 1
ATOM 2072 C CA . PRO A 1 259 ? -18.158 -14.616 9.328 1.00 73.31 259 PRO A CA 1
ATOM 2073 C C . PRO A 1 259 ? -17.366 -14.662 10.645 1.00 73.31 259 PRO A C 1
ATOM 2075 O O . PRO A 1 259 ? -17.517 -15.600 11.418 1.00 73.31 259 PRO A O 1
ATOM 2078 N N . GLY A 1 260 ? -16.513 -13.664 10.894 1.00 75.62 260 GLY A N 1
ATOM 2079 C CA . GLY A 1 260 ? -15.698 -13.553 12.106 1.00 75.62 260 GLY A CA 1
ATOM 2080 C C . GLY A 1 260 ? -16.329 -12.734 13.235 1.00 75.62 260 GLY A C 1
ATOM 2081 O O . GLY A 1 260 ? -15.641 -12.456 14.217 1.00 75.62 260 GLY A O 1
ATOM 2082 N N . THR A 1 261 ? -17.581 -12.284 13.104 1.00 83.38 261 THR A N 1
ATOM 2083 C CA . THR A 1 261 ? -18.251 -11.551 14.184 1.00 83.38 261 THR A CA 1
ATOM 2084 C C . THR A 1 261 ? -18.526 -12.491 15.357 1.00 83.38 261 THR A C 1
ATOM 2086 O O . THR A 1 261 ? -18.946 -13.633 15.169 1.00 83.38 261 THR A O 1
ATOM 2089 N N . PHE A 1 262 ? -18.287 -12.039 16.586 1.00 87.31 262 PHE A N 1
ATOM 2090 C CA . PHE A 1 262 ? -18.681 -12.817 17.758 1.00 87.31 262 PHE A CA 1
ATOM 2091 C C . PHE A 1 262 ? -20.175 -12.607 18.010 1.00 87.31 262 PHE A C 1
ATOM 2093 O O . PHE A 1 262 ? -20.682 -11.494 17.911 1.00 87.31 262 PHE A O 1
ATOM 2100 N N . HIS A 1 263 ? -20.885 -13.689 18.322 1.00 87.00 263 HIS A N 1
ATOM 2101 C CA . HIS A 1 263 ? -22.352 -13.696 18.331 1.00 87.00 263 HIS A CA 1
ATOM 2102 C C . HIS A 1 263 ? -22.987 -13.284 19.666 1.00 87.00 263 HIS A C 1
ATOM 2104 O O . HIS A 1 263 ? -24.190 -13.048 19.724 1.00 87.00 263 HIS A O 1
ATOM 2110 N N . THR A 1 264 ? -22.214 -13.268 20.755 1.00 89.50 264 THR A N 1
ATOM 2111 C CA . THR A 1 264 ? -22.685 -12.899 22.096 1.00 89.50 264 THR A CA 1
ATOM 2112 C C . THR A 1 264 ? -21.509 -12.756 23.062 1.00 89.50 264 THR A C 1
ATOM 2114 O O . THR A 1 264 ? -20.408 -13.238 22.787 1.00 89.50 264 THR A O 1
ATOM 2117 N N . LEU A 1 265 ? -21.757 -12.175 24.237 1.00 89.00 265 LEU A N 1
ATOM 2118 C CA . LEU A 1 265 ? -20.913 -12.363 25.417 1.00 89.00 265 LEU A CA 1
ATOM 2119 C C . LEU A 1 265 ? -21.391 -13.597 26.197 1.00 89.00 265 LEU A C 1
ATOM 2121 O O . LEU A 1 265 ? -22.592 -13.880 26.271 1.00 89.00 265 LEU A O 1
ATOM 2125 N N . TYR A 1 266 ? -20.447 -14.360 26.750 1.00 91.81 266 TYR A N 1
ATOM 2126 C CA . TYR A 1 266 ? -20.751 -15.586 27.487 1.00 91.81 266 TYR A CA 1
ATOM 2127 C C . TYR A 1 266 ? -21.558 -15.277 28.754 1.00 91.81 266 TYR A C 1
ATOM 2129 O O . TYR A 1 266 ? -21.086 -14.560 29.632 1.00 91.81 266 TYR A O 1
ATOM 2137 N N . GLY A 1 267 ? -22.771 -15.830 28.838 1.00 95.06 267 GLY A N 1
ATOM 2138 C CA . GLY A 1 267 ? -23.679 -15.626 29.969 1.00 95.06 267 GLY A CA 1
ATOM 2139 C C . GLY A 1 267 ? -24.353 -14.250 30.030 1.00 95.06 267 GLY A C 1
ATOM 2140 O O . GLY A 1 267 ? -25.081 -14.010 30.987 1.00 95.06 267 GLY A O 1
ATOM 2141 N N . ASP A 1 268 ? -24.143 -13.367 29.043 1.00 94.94 268 ASP A N 1
ATOM 2142 C CA . ASP A 1 268 ? -24.623 -11.977 29.095 1.00 94.94 268 ASP A CA 1
ATOM 2143 C C . ASP A 1 268 ? -24.913 -11.388 27.695 1.00 94.94 268 ASP A C 1
ATOM 2145 O O . ASP A 1 268 ? -24.207 -10.521 27.175 1.00 94.94 268 ASP A O 1
ATOM 2149 N N . HIS A 1 269 ? -25.961 -11.891 27.037 1.00 94.00 269 HIS A N 1
ATOM 2150 C CA . HIS A 1 269 ? -26.366 -11.396 25.714 1.00 94.00 269 HIS A CA 1
ATOM 2151 C C . HIS A 1 269 ? -26.932 -9.966 25.755 1.00 94.00 269 HIS A C 1
ATOM 2153 O O . HIS A 1 269 ? -26.811 -9.216 24.790 1.00 94.00 269 HIS A O 1
ATOM 2159 N N . GLU A 1 270 ? -27.524 -9.557 26.877 1.00 95.25 270 GLU A N 1
ATOM 2160 C CA . GLU A 1 270 ? -28.080 -8.210 27.022 1.00 95.25 270 GLU A CA 1
ATOM 2161 C C . GLU A 1 270 ? -26.978 -7.146 26.994 1.00 95.25 270 GLU A C 1
ATOM 2163 O O . GLU A 1 270 ? -27.128 -6.102 26.347 1.00 95.25 270 GLU A O 1
ATOM 2168 N N . ARG A 1 271 ? -25.836 -7.423 27.636 1.00 93.12 271 ARG A N 1
ATOM 2169 C CA . ARG A 1 271 ? -24.661 -6.556 27.546 1.00 93.12 271 ARG A CA 1
ATOM 2170 C C . ARG A 1 271 ? -24.075 -6.524 26.140 1.00 93.12 271 ARG A C 1
ATOM 2172 O O . ARG A 1 271 ? -23.650 -5.460 25.712 1.00 93.12 271 ARG A O 1
ATOM 2179 N N . TYR A 1 272 ? -24.088 -7.639 25.406 1.00 92.44 272 TYR A N 1
ATOM 2180 C CA . TYR A 1 272 ? -23.654 -7.662 24.004 1.00 92.44 272 TYR A CA 1
ATOM 2181 C C . TYR A 1 272 ? -24.454 -6.664 23.152 1.00 92.44 272 TYR A C 1
ATOM 2183 O O . TYR A 1 272 ? -23.868 -5.784 22.523 1.00 92.44 272 TYR A O 1
ATOM 2191 N N . ASP A 1 273 ? -25.783 -6.733 23.202 1.00 93.25 273 ASP A N 1
ATOM 2192 C CA . ASP A 1 273 ? -26.648 -5.811 22.459 1.00 93.25 273 ASP A CA 1
ATOM 2193 C C . ASP A 1 273 ? -26.464 -4.353 22.919 1.00 93.25 273 ASP A C 1
ATOM 2195 O O . ASP A 1 273 ? -26.278 -3.431 22.120 1.00 93.25 273 ASP A O 1
ATOM 2199 N N . THR A 1 274 ? -26.420 -4.151 24.238 1.00 94.44 274 THR A N 1
ATOM 2200 C CA . THR A 1 274 ? -26.282 -2.821 24.844 1.00 94.44 274 THR A CA 1
ATOM 2201 C C . THR A 1 274 ? -24.959 -2.145 24.508 1.00 94.44 274 THR A C 1
ATOM 2203 O O . THR A 1 274 ? -24.939 -0.935 24.300 1.00 94.44 274 THR A O 1
ATOM 2206 N N . THR A 1 275 ? -23.862 -2.897 24.456 1.00 92.00 275 THR A N 1
ATOM 2207 C CA . THR A 1 275 ? -22.535 -2.344 24.175 1.00 92.00 275 THR A CA 1
ATOM 2208 C C . THR A 1 275 ? -22.314 -2.123 22.682 1.00 92.00 275 THR A C 1
ATOM 2210 O O . THR A 1 275 ? -21.802 -1.075 22.307 1.00 92.00 275 THR A O 1
ATOM 2213 N N . TYR A 1 276 ? -22.694 -3.076 21.829 1.00 94.31 276 TYR A N 1
ATOM 2214 C CA . TYR A 1 276 ? -22.261 -3.065 20.428 1.00 94.31 276 TYR A CA 1
ATOM 2215 C C . TYR A 1 276 ? -23.322 -2.577 19.432 1.00 94.31 276 TYR A C 1
ATOM 2217 O O . TYR A 1 276 ? -22.944 -2.199 18.329 1.00 94.31 276 TYR A O 1
ATOM 2225 N N . PHE A 1 277 ? -24.615 -2.553 19.784 1.00 93.94 277 PHE A N 1
ATOM 2226 C CA . PHE A 1 277 ? -25.694 -2.245 18.824 1.00 93.94 277 PHE A CA 1
ATOM 2227 C C . PHE A 1 277 ? -26.640 -1.127 19.271 1.00 93.94 277 PHE A C 1
ATOM 2229 O O . PHE A 1 277 ? -27.154 -0.388 18.431 1.00 93.94 277 PHE A O 1
ATOM 2236 N N . LYS A 1 278 ? -26.859 -0.941 20.581 1.00 93.94 278 LYS A N 1
ATOM 2237 C CA . LYS A 1 278 ? -27.675 0.182 21.083 1.00 93.94 278 LYS A CA 1
ATOM 2238 C C . LYS A 1 278 ? -27.104 1.579 20.794 1.00 93.94 278 LYS A C 1
ATOM 2240 O O . LYS A 1 278 ? -27.930 2.463 20.568 1.00 93.94 278 LYS A O 1
ATOM 2245 N N . PRO A 1 279 ? -25.774 1.824 20.797 1.00 94.31 279 PRO A N 1
ATOM 2246 C CA . PRO A 1 279 ? -25.243 3.162 20.526 1.00 94.31 279 PRO A CA 1
ATOM 2247 C C . PRO A 1 279 ? -25.638 3.694 19.145 1.00 94.31 279 PRO A C 1
ATOM 2249 O O . PRO A 1 279 ? -26.031 4.851 19.023 1.00 94.31 279 PRO A O 1
ATOM 2252 N N . PHE A 1 280 ? -25.606 2.830 18.127 1.00 95.31 280 PHE A N 1
ATOM 2253 C CA . PHE A 1 280 ? -25.960 3.171 16.752 1.00 95.31 280 PHE A CA 1
ATOM 2254 C C . PHE A 1 280 ? -26.872 2.087 16.156 1.00 95.31 280 PHE A C 1
ATOM 2256 O O . PHE A 1 280 ? -26.380 1.115 15.578 1.00 95.31 280 PHE A O 1
ATOM 2263 N N . PRO A 1 281 ? -28.206 2.226 16.295 1.00 92.56 281 PRO A N 1
ATOM 2264 C CA . PRO A 1 281 ? -29.154 1.217 15.836 1.00 92.56 281 PRO A CA 1
ATOM 2265 C C . PRO A 1 281 ? -28.990 0.879 14.351 1.00 92.56 281 PRO A C 1
ATOM 2267 O O . PRO A 1 281 ? -28.995 1.762 13.497 1.00 92.56 281 PRO A O 1
ATOM 2270 N N . GLY A 1 282 ? -28.894 -0.417 14.046 1.00 88.25 282 GLY A N 1
ATOM 2271 C CA . GLY A 1 282 ? -28.667 -0.921 12.686 1.00 88.25 282 GLY A CA 1
ATOM 2272 C C . GLY A 1 282 ? -27.195 -1.148 12.337 1.00 88.25 282 GLY A C 1
ATOM 2273 O O . GLY A 1 282 ? -26.920 -1.737 11.293 1.00 88.25 282 GLY A O 1
ATOM 2274 N N . TYR A 1 283 ? -26.267 -0.762 13.216 1.00 92.94 283 TYR A N 1
ATOM 2275 C CA . TYR A 1 283 ? -24.831 -0.927 13.019 1.00 92.94 283 TYR A CA 1
ATOM 2276 C C . TYR A 1 283 ? -24.169 -1.644 14.197 1.00 92.94 283 TYR A C 1
ATOM 2278 O O . TYR A 1 283 ? -24.618 -1.549 15.336 1.00 92.94 283 TYR A O 1
ATOM 2286 N N . TYR A 1 284 ? -23.072 -2.350 13.919 1.00 93.44 284 TYR A N 1
ATOM 2287 C CA . TYR A 1 284 ? -22.141 -2.791 14.955 1.00 93.44 284 TYR A CA 1
ATOM 2288 C C . TYR A 1 284 ? -21.145 -1.663 15.227 1.00 93.44 284 TYR A C 1
ATOM 2290 O O . TYR A 1 284 ? -20.395 -1.256 14.336 1.00 93.44 284 TYR A O 1
ATOM 2298 N N . PHE A 1 285 ? -21.113 -1.173 16.458 1.00 94.50 285 PHE A N 1
ATOM 2299 C CA . PHE A 1 285 ? -20.190 -0.140 16.900 1.00 94.50 285 PHE A CA 1
ATOM 2300 C C . PHE A 1 285 ? -18.877 -0.758 17.383 1.00 94.50 285 PHE A C 1
ATOM 2302 O O . PHE A 1 285 ? -18.871 -1.597 18.286 1.00 94.50 285 PHE A O 1
ATOM 2309 N N . SER A 1 286 ? -17.742 -0.345 16.807 1.00 91.25 286 SER A N 1
ATOM 2310 C CA . SER A 1 286 ? -16.435 -0.862 17.240 1.00 91.25 286 SER A CA 1
ATOM 2311 C C . SER A 1 286 ? -15.910 -0.175 18.505 1.00 91.25 286 SER A C 1
ATOM 2313 O O . SER A 1 286 ? -14.978 -0.684 19.139 1.00 91.25 286 SER A O 1
ATOM 2315 N N . SER A 1 287 ? -16.512 0.957 18.889 1.00 91.75 287 SER A N 1
ATOM 2316 C CA . SER A 1 287 ? -16.028 1.862 19.936 1.00 91.75 287 SER A CA 1
ATOM 2317 C C . SER A 1 287 ? -14.656 2.477 19.634 1.00 91.75 287 SER A C 1
ATOM 2319 O O . SER A 1 287 ? -13.894 2.821 20.545 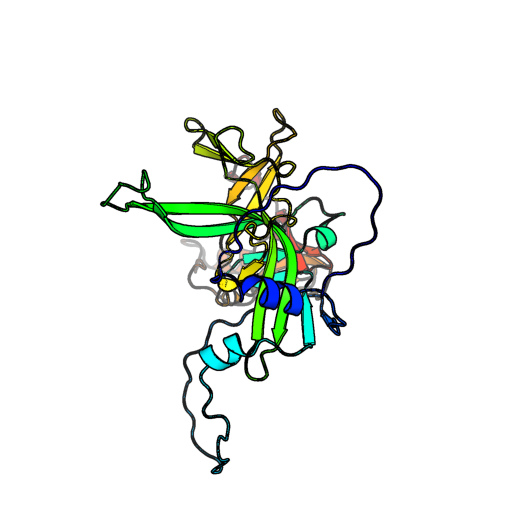1.00 91.75 287 SER A O 1
ATOM 2321 N N . ASP A 1 288 ? -14.344 2.619 18.346 1.00 92.88 288 ASP A N 1
ATOM 2322 C CA . ASP A 1 288 ? -13.168 3.330 17.858 1.00 92.88 288 ASP A CA 1
ATOM 2323 C C . ASP A 1 288 ? -13.578 4.569 17.058 1.00 92.88 288 ASP A C 1
ATOM 2325 O O . ASP A 1 288 ? -14.643 4.624 16.438 1.00 92.88 288 ASP A O 1
ATOM 2329 N N . GLY A 1 289 ? -12.705 5.569 17.076 1.00 92.31 289 GLY A N 1
ATOM 2330 C CA . GLY A 1 289 ? -12.789 6.741 16.226 1.00 92.31 289 GLY A CA 1
ATOM 2331 C C . GLY A 1 289 ? -12.074 6.489 14.905 1.00 92.31 289 GLY A C 1
ATOM 2332 O O . GLY A 1 289 ? -11.046 5.802 14.847 1.00 92.31 289 GLY A O 1
ATOM 2333 N N . TYR A 1 290 ? -12.614 7.066 13.840 1.00 88.81 290 TYR A N 1
ATOM 2334 C CA . TYR A 1 290 ? -12.078 6.940 12.492 1.00 88.81 290 TYR A CA 1
ATOM 2335 C C . TYR A 1 290 ? -12.106 8.283 11.778 1.00 88.81 290 TYR A C 1
ATOM 2337 O O . TYR A 1 290 ? -13.075 9.030 11.896 1.00 88.81 290 TYR A O 1
ATOM 2345 N N . SER A 1 291 ? -11.064 8.567 11.004 1.00 86.19 291 SER A N 1
ATOM 2346 C CA . SER A 1 291 ? -10.996 9.722 10.110 1.00 86.19 291 SER A CA 1
ATOM 2347 C C . SER A 1 291 ? -10.735 9.254 8.685 1.00 86.19 291 SER A C 1
ATOM 2349 O O . SER A 1 291 ? -9.884 8.393 8.475 1.00 86.19 291 SER A O 1
ATOM 2351 N N . ARG A 1 292 ? -11.456 9.804 7.709 1.00 83.25 292 ARG A N 1
ATOM 2352 C CA . ARG A 1 292 ? -11.220 9.615 6.279 1.00 83.25 292 ARG A CA 1
ATOM 2353 C C . ARG A 1 292 ? -10.730 10.924 5.677 1.00 83.25 292 ARG A C 1
ATOM 2355 O O . ARG A 1 292 ? -11.398 11.942 5.826 1.00 83.25 292 ARG A O 1
ATOM 2362 N N . ASP A 1 293 ? -9.593 10.897 4.993 1.00 80.19 293 ASP A N 1
ATOM 2363 C CA . ASP A 1 293 ? -9.065 12.078 4.305 1.00 80.19 293 ASP A CA 1
ATOM 2364 C C . ASP A 1 293 ? -9.616 12.237 2.875 1.00 80.19 293 ASP A C 1
ATOM 2366 O O . ASP A 1 293 ? -10.399 11.418 2.385 1.00 80.19 293 ASP A O 1
ATOM 2370 N N . LYS A 1 294 ? -9.214 13.322 2.201 1.00 71.44 294 LYS A N 1
ATOM 2371 C CA . LYS A 1 294 ? -9.630 13.652 0.823 1.00 71.44 294 LYS A CA 1
ATOM 2372 C C . LYS A 1 294 ? -9.256 12.590 -0.205 1.00 71.44 294 LYS A C 1
ATOM 2374 O O . LYS A 1 294 ? -9.924 12.485 -1.228 1.00 71.44 294 LYS A O 1
ATOM 2379 N N . ASP A 1 295 ? -8.207 11.825 0.072 1.00 61.53 295 ASP A N 1
ATOM 2380 C CA . ASP A 1 295 ? -7.697 10.777 -0.807 1.00 61.53 295 ASP A CA 1
ATOM 2381 C C . ASP A 1 295 ? -8.366 9.418 -0.513 1.00 61.53 295 ASP A C 1
ATOM 2383 O O . ASP A 1 295 ? -8.029 8.402 -1.124 1.00 61.53 295 ASP A O 1
ATOM 2387 N N . GLY A 1 296 ? -9.319 9.385 0.427 1.00 63.41 296 GLY A N 1
ATOM 2388 C CA . GLY A 1 296 ? -10.049 8.186 0.818 1.00 63.41 296 GLY A CA 1
ATOM 2389 C C . GLY A 1 296 ? -9.250 7.244 1.719 1.00 63.41 296 GLY A C 1
ATOM 2390 O O . GLY A 1 296 ? -9.659 6.091 1.887 1.00 63.41 296 GLY A O 1
ATOM 2391 N N . TYR A 1 297 ? -8.130 7.692 2.299 1.00 63.97 297 TYR A N 1
ATOM 2392 C CA . TYR A 1 297 ? -7.437 6.915 3.322 1.00 63.97 297 TYR A CA 1
ATOM 2393 C C . TYR A 1 297 ? -8.156 7.037 4.644 1.00 63.97 297 TYR A C 1
ATOM 2395 O O . TYR A 1 297 ? -8.679 8.086 5.009 1.00 63.97 297 TYR A O 1
ATOM 2403 N N . TYR A 1 298 ? -8.115 5.939 5.380 1.00 75.00 298 TYR A N 1
ATOM 2404 C CA . TYR A 1 298 ? -8.745 5.828 6.667 1.00 75.00 298 TYR A CA 1
ATOM 2405 C C . TYR A 1 298 ? -7.705 5.743 7.785 1.00 75.00 298 TYR A C 1
ATOM 2407 O O . TYR A 1 298 ? -6.721 5.008 7.686 1.00 75.00 298 TYR A O 1
ATOM 2415 N N . TRP A 1 299 ? -7.968 6.455 8.872 1.00 78.81 299 TRP A N 1
ATOM 2416 C CA . TRP A 1 299 ? -7.093 6.601 10.023 1.00 78.81 299 TRP A CA 1
ATOM 2417 C C . TRP A 1 299 ? -7.858 6.216 11.285 1.00 78.81 299 TRP A C 1
ATOM 2419 O O . TRP A 1 299 ? -8.834 6.872 11.646 1.00 78.81 299 TRP A O 1
ATOM 2429 N N . LEU A 1 300 ? -7.399 5.171 11.978 1.00 83.69 300 LEU A N 1
ATOM 2430 C CA . LEU A 1 300 ? -7.895 4.844 13.312 1.00 83.69 300 LEU A CA 1
ATOM 2431 C C . LEU A 1 300 ? -7.361 5.887 14.292 1.00 83.69 300 LEU A C 1
ATOM 2433 O O . LEU A 1 300 ? -6.153 5.969 14.509 1.00 83.69 300 LEU A O 1
ATOM 2437 N N . THR A 1 301 ? -8.247 6.693 14.866 1.00 87.06 301 THR A N 1
ATOM 2438 C CA . THR A 1 301 ? -7.848 7.791 15.760 1.00 87.06 301 THR A CA 1
ATOM 2439 C C . THR A 1 301 ? -7.727 7.347 17.216 1.00 87.06 301 THR A C 1
ATOM 2441 O O . THR A 1 301 ? -7.092 8.032 18.013 1.00 87.06 301 THR A O 1
ATOM 2444 N N . GLY A 1 302 ? -8.265 6.173 17.555 1.00 87.50 302 GLY A N 1
ATOM 2445 C CA . GLY A 1 302 ? -8.138 5.554 18.872 1.00 87.50 302 GLY A CA 1
ATOM 2446 C C . GLY A 1 302 ? -9.479 5.108 19.440 1.00 87.50 302 GLY A C 1
ATOM 2447 O O . GLY A 1 302 ? -10.491 5.088 18.744 1.00 87.50 302 GLY A O 1
ATOM 2448 N N . ARG A 1 303 ? -9.479 4.736 20.722 1.00 89.31 303 ARG A N 1
ATOM 2449 C CA . ARG A 1 303 ? -10.698 4.392 21.460 1.00 89.31 303 ARG A CA 1
ATOM 2450 C C . ARG A 1 303 ? -11.467 5.660 21.805 1.00 89.31 303 ARG A C 1
ATOM 2452 O O . ARG A 1 303 ? -10.873 6.631 22.260 1.00 89.31 303 ARG A O 1
ATOM 2459 N N . VAL A 1 304 ? -12.783 5.621 21.613 1.00 90.00 304 VAL A N 1
ATOM 2460 C CA . VAL A 1 304 ? -13.697 6.694 22.061 1.00 90.00 304 VAL A CA 1
ATOM 2461 C C . VAL A 1 304 ? -14.257 6.440 23.461 1.00 90.00 304 VAL A C 1
ATOM 2463 O O . VAL A 1 304 ? -14.884 7.311 24.049 1.00 90.00 304 VAL A O 1
ATOM 2466 N N . GLU A 1 305 ? -14.026 5.242 23.991 1.00 86.06 305 GLU A N 1
ATOM 2467 C CA . GLU A 1 305 ? -14.404 4.829 25.340 1.00 86.06 305 GLU A CA 1
ATOM 2468 C C . GLU A 1 305 ? -13.184 4.764 26.265 1.00 86.06 305 GLU A C 1
ATOM 2470 O O . GLU A 1 305 ? -12.040 4.777 25.809 1.00 86.06 305 GLU A O 1
ATOM 2475 N N . ASP A 1 306 ? -13.455 4.565 27.556 1.00 86.31 306 ASP A N 1
ATOM 2476 C CA . ASP A 1 306 ? -12.503 4.389 28.660 1.00 86.31 306 ASP A CA 1
ATOM 2477 C C . ASP A 1 306 ? -11.763 3.032 28.611 1.00 86.31 306 ASP A C 1
ATOM 2479 O O . ASP A 1 306 ? -11.772 2.206 29.530 1.00 86.31 306 ASP A O 1
ATOM 2483 N N . VAL A 1 307 ? -11.129 2.774 27.471 1.00 85.25 307 VAL A N 1
ATOM 2484 C CA . VAL A 1 307 ? -10.319 1.598 27.179 1.00 85.25 307 VAL A CA 1
ATOM 2485 C C . VAL A 1 307 ? -8.993 2.078 26.622 1.00 85.25 307 VA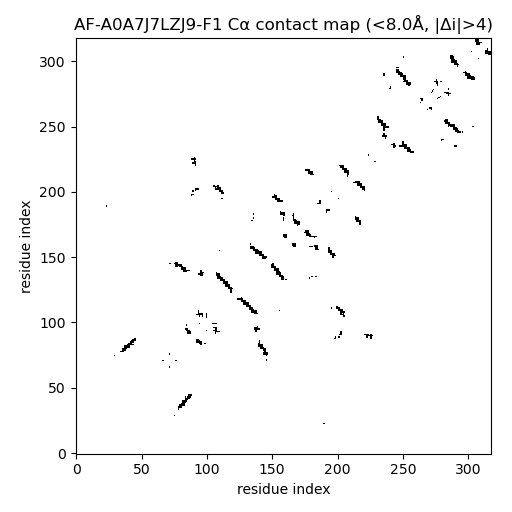L A C 1
ATOM 2487 O O . VAL A 1 307 ? -8.947 2.799 25.629 1.00 85.25 307 VAL A O 1
ATOM 2490 N N . ILE A 1 308 ? -7.903 1.618 27.219 1.00 87.75 308 ILE A N 1
ATOM 2491 C CA . ILE A 1 308 ? -6.554 1.952 26.776 1.00 87.75 308 ILE A CA 1
ATOM 2492 C C . ILE A 1 308 ? -5.887 0.744 26.127 1.00 87.75 308 ILE A C 1
ATOM 2494 O O . ILE A 1 308 ? -6.175 -0.411 26.452 1.00 87.75 308 ILE A O 1
ATOM 2498 N N . ASN A 1 309 ? -4.977 1.025 25.200 1.00 85.44 309 ASN A N 1
ATOM 2499 C CA . ASN A 1 309 ? -4.086 0.033 24.620 1.00 85.44 309 ASN A CA 1
ATOM 2500 C C . ASN A 1 309 ? -2.655 0.338 25.074 1.00 85.44 309 ASN A C 1
ATOM 2502 O O . ASN A 1 309 ? -2.099 1.373 24.711 1.00 85.44 309 ASN A O 1
ATOM 2506 N N . VAL A 1 310 ? -2.076 -0.554 25.879 1.00 84.94 310 VAL A N 1
ATOM 2507 C CA . VAL A 1 310 ? -0.691 -0.446 26.357 1.00 84.94 310 VAL A CA 1
ATOM 2508 C C . VAL A 1 310 ? 0.075 -1.665 25.866 1.00 84.94 310 VAL A C 1
ATOM 2510 O O . VAL A 1 310 ? -0.223 -2.790 26.257 1.00 84.94 310 VAL A O 1
ATOM 2513 N N . SER A 1 311 ? 1.055 -1.449 24.986 1.00 86.25 311 SER A N 1
ATOM 2514 C CA . SER A 1 311 ? 1.882 -2.519 24.401 1.00 86.25 311 SER A CA 1
ATOM 2515 C C . SER A 1 311 ? 1.074 -3.644 23.729 1.00 86.25 311 SER A C 1
ATOM 2517 O O . SER A 1 311 ? 1.469 -4.804 23.778 1.00 86.25 311 SER A O 1
ATOM 2519 N N . GLY A 1 312 ? -0.077 -3.324 23.126 1.00 81.69 312 GLY A N 1
ATOM 2520 C CA . GLY A 1 312 ? -0.970 -4.306 22.499 1.00 81.69 312 GLY A CA 1
ATOM 2521 C C . GLY A 1 312 ? -1.988 -4.939 23.454 1.00 81.69 312 GLY A C 1
ATOM 2522 O O . GLY A 1 312 ? -2.863 -5.679 23.004 1.00 81.69 312 GLY A O 1
ATOM 2523 N N . HIS A 1 313 ? -1.925 -4.641 24.754 1.00 81.50 313 HIS A N 1
ATOM 2524 C CA . HIS A 1 313 ? -2.898 -5.109 25.736 1.00 81.50 313 HIS A CA 1
ATOM 2525 C C . HIS A 1 313 ? -4.059 -4.123 25.869 1.00 81.50 313 HIS A C 1
ATOM 2527 O O . HIS A 1 313 ? -3.863 -2.953 26.200 1.00 81.50 313 HIS A O 1
ATOM 2533 N N . ARG A 1 314 ? -5.283 -4.620 25.654 1.00 87.25 314 ARG A N 1
ATOM 2534 C CA . ARG A 1 314 ? -6.528 -3.872 25.862 1.00 87.25 314 ARG A CA 1
ATOM 2535 C C . ARG A 1 314 ? -6.917 -3.917 27.340 1.00 87.25 314 ARG A C 1
ATOM 2537 O O . ARG A 1 314 ? -7.203 -4.992 27.861 1.00 87.25 314 ARG A O 1
ATOM 2544 N N . ILE A 1 315 ? -6.947 -2.759 27.994 1.00 89.50 315 ILE A N 1
ATOM 2545 C CA . ILE A 1 315 ? -7.219 -2.620 29.430 1.00 89.50 315 ILE A CA 1
ATOM 2546 C C . ILE A 1 315 ? -8.387 -1.647 29.611 1.00 89.50 315 ILE A C 1
ATOM 2548 O O . ILE A 1 315 ? -8.349 -0.532 29.093 1.00 89.50 315 ILE A O 1
ATOM 2552 N N . GLY A 1 316 ? -9.432 -2.074 30.321 1.00 84.25 316 GLY A N 1
ATOM 2553 C CA . GLY A 1 316 ? -10.487 -1.172 30.785 1.00 84.25 316 GLY A CA 1
ATOM 2554 C C . GLY A 1 316 ? -9.995 -0.380 31.991 1.00 84.25 316 GLY A C 1
ATOM 2555 O O . GLY A 1 316 ? -9.312 -0.936 32.851 1.00 84.25 316 GLY A O 1
ATOM 2556 N N . THR A 1 317 ? -10.302 0.913 32.052 1.00 73.06 317 THR A N 1
ATOM 2557 C CA . THR A 1 317 ? -9.907 1.759 33.193 1.00 73.06 317 THR A CA 1
ATOM 2558 C C . THR A 1 317 ? -10.935 1.761 34.330 1.00 73.06 317 THR A C 1
ATOM 2560 O O . THR A 1 317 ? -10.745 2.481 35.308 1.00 73.06 317 THR A O 1
ATOM 2563 N N . THR A 1 318 ? -12.008 0.971 34.203 1.00 57.53 318 THR A N 1
ATOM 2564 C CA . THR A 1 318 ? -13.110 0.812 35.168 1.00 57.53 318 THR A CA 1
ATOM 2565 C C . THR A 1 318 ? -13.269 -0.633 35.616 1.00 57.53 318 THR A C 1
ATOM 2567 O O . THR A 1 318 ? -12.945 -1.547 34.823 1.00 57.53 318 THR A O 1
#

Radius of gyration: 26.34 Å; Cα contacts (8 Å, |Δi|>4): 526; chains: 1; bounding box: 67×46×76 Å

Mean predicted aligned error: 17.75 Å